Protein 4R52 (pdb70)

InterPro domains:
  IPR010329 3-hydroxyanthranilic acid dioxygenase [MF_00825] (4-172)
  IPR010329 3-hydroxyanthranilic acid dioxygenase [PF06052] (7-154)
  IPR010329 3-hydroxyanthranilic acid dioxygenase [PTHR15497] (7-169)
  IPR010329 3-hydroxyanthranilic acid dioxygenase [TIGR03037] (8-167)
  IPR010329 3-hydroxyanthranilic acid dioxygenase [cd06123] (12-165)
  IPR011051 RmlC-like cupin domain superfamily 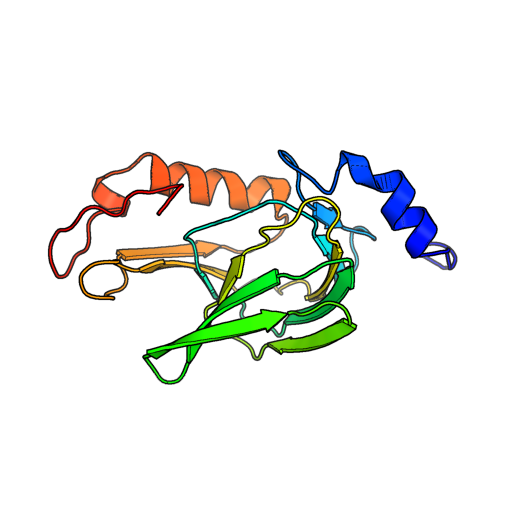[SSF51182] (5-171)
  IPR014710 RmlC-like jelly roll fold [G3DSA:2.60.120.10] (5-173)

Radius of gyration: 16.67 Å; Cα contacts (8 Å, |Δi|>4): 381; chains: 1; bounding box: 34×43×42 Å

Foldseek 3Di:
DPPFDDDDDDVVVCVVCLVCCEPPNQKDFRGPPDQKTKMKGHDQDFWFKWKQAQAKKKKAWAFAWKKKFWQDPNDTDIGIRGHGDIDMGGGGTIIGIGHRDRPTIMIMIDGQDDPPRWMKMFGADPPPRHTQAIDIFNPDDCVPGPPVVLVVCQVDQNSQARPPPRDGHNRTDD

Solvent-accessible surface area: 9841 Å² total; per-residue (Å²): 207,130,103,105,46,69,132,91,75,53,72,141,30,8,85,111,33,56,110,34,10,96,74,136,79,15,54,105,44,24,86,122,134,9,80,125,17,14,14,0,34,1,1,53,69,111,74,16,4,16,18,6,2,16,22,88,6,58,4,85,0,45,77,13,62,5,58,0,46,12,50,65,112,66,135,111,78,146,21,55,2,119,108,48,52,115,58,101,3,72,54,93,36,66,3,2,24,8,8,54,66,79,61,2,0,0,24,12,50,27,114,63,23,64,101,66,58,73,0,0,6,1,0,32,2,93,68,55,23,83,65,14,39,81,45,96,23,70,19,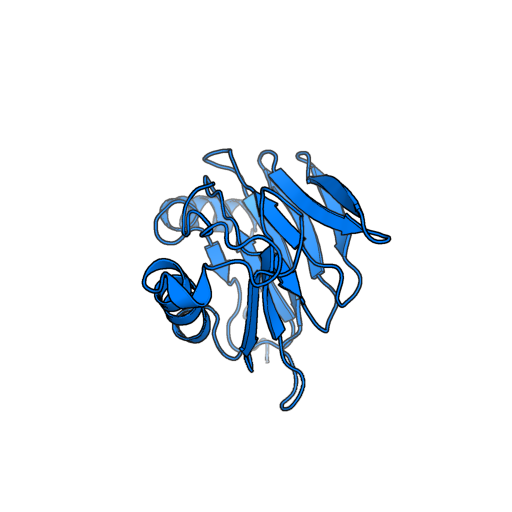171,41,72,123,88,37,13,70,74,19,27,108,50,0,41,88,28,102,110,70,39,108,2,95,124,64,39,92,41,6,63,1,158,80,105

Organism: Cupriavidus metallidurans (strain ATCC 43123 / DSM 2839 / NBRC 102507 / CH34) (NCBI:txid266264)

CATH classification: 2.60.120.10

Sequence (174 aa):
MLTYGAPFNFPRWIDEHAHLLKPPVGNRQVWQDSDFIVTVVGGPNHRTDYHDDPLEEFFYQLRGNAYLNLWVDGRRERADLKEGDIFLLPPHVRHSPQRPEAGSACLVIERQRPAGMLDGFEWYCDACGHLVHRVEVQLKSIVTDLPPLFESFYASEDKRRCPHCGQVHPGRAA

B-factor: mean 27.81, std 7.85, range [16.74, 67.97]

Nearest PDB structures (foldseek):
  6bvr-assembly1_A  TM=1.003E+00  e=4.931E-36  Cupriavidus metallidurans
  5v28-assembly1_A  TM=1.004E+00  e=1.157E-35  Cupriavidus metallidurans CH34
  5v27-assembly1_A  TM=1.005E+00  e=2.163E-35  Cupriavidus metallidurans CH34
  6d60-assembly1_A  TM=1.003E+00  e=2.716E-35  Cupriavidus metallidurans CH34
  6bvp-assembly1_A  TM=1.005E+00  e=2.044E-35  Cupriavidus metallidurans

Secondary structure (DSSP, 8-state):
--TT-S---HHHHHHHTGGGSSTTT-EEESSSS-SEEEEEE-S-B----EEE-SS-EEEEEEES-EEEEEEETTEEEEEEE-TT-EEEEPTT--EEEEB--TT-EEEEEEEPPPTT--EEEEEE-TTT--EEEEEEE--S-HHHHSHHHHHHHHT-HHHHB-TTT-PBP--S--

Structure (mmCIF, N/CA/C/O backbone):
data_4R52
#
_entry.id   4R52
#
_cell.length_a   58.320
_cell.length_b   58.320
_cell.length_c   231.849
_cell.angle_alpha   90.00
_cell.angle_beta   90.00
_cell.angle_gamma   120.00
#
_symmetry.space_group_name_H-M   'P 65 2 2'
#
loop_
_entity.id
_entity.type
_entity.pdbx_description
1 polymer '3-hydroxyanthranilate 3,4-dioxygenase'
2 non-polymer 'FE (II) ION'
3 non-polymer 2-AMINO-2-HYDROXYMETHYL-PROPANE-1,3-DIOL
4 water water
#
loop_
_atom_site.group_PDB
_atom_site.id
_atom_site.type_symbol
_atom_site.label_atom_id
_atom_site.label_alt_id
_atom_site.label_comp_id
_atom_site.label_asym_id
_atom_site.label_entity_id
_atom_site.label_seq_id
_atom_site.pdbx_PDB_ins_code
_atom_site.Cartn_x
_atom_site.Cartn_y
_atom_site.Cartn_z
_atom_site.occupancy
_atom_site.B_iso_or_equiv
_atom_site.auth_seq_id
_atom_site.auth_comp_id
_atom_site.auth_asym_id
_atom_site.auth_atom_id
_atom_site.pdbx_PDB_model_num
ATOM 1 N N . MET A 1 1 ? -26.098 -40.787 25.623 1.00 45.09 1 MET A N 1
ATOM 2 C CA . MET A 1 1 ? -24.960 -41.684 25.443 1.00 43.28 1 MET A CA 1
ATOM 3 C C . MET A 1 1 ? -23.806 -40.991 24.734 1.00 38.32 1 MET A C 1
ATOM 4 O O . MET A 1 1 ? -23.862 -39.787 24.458 1.00 32.52 1 MET A O 1
ATOM 9 N N . LEU A 1 2 ? -22.757 -41.760 24.454 1.00 36.82 2 LEU A N 1
ATOM 10 C CA . LEU A 1 2 ? -21.597 -41.239 23.744 1.00 30.45 2 LEU A CA 1
ATOM 11 C C . LEU A 1 2 ? -21.886 -41.223 22.248 1.00 28.74 2 LEU A C 1
ATOM 12 O O . LEU A 1 2 ? -21.480 -42.121 21.499 1.00 29.44 2 LEU A O 1
ATOM 17 N N . THR A 1 3 ? -22.615 -40.185 21.848 1.00 29.26 3 THR A N 1
ATOM 18 C CA . THR A 1 3 ? -23.028 -39.937 20.472 1.00 28.37 3 THR A CA 1
ATOM 19 C C . THR A 1 3 ? -21.862 -40.021 19.494 1.00 26.31 3 THR A C 1
ATOM 20 O O . THR A 1 3 ? -22.023 -40.495 18.363 1.00 28.72 3 THR A O 1
ATOM 24 N N . TYR A 1 4 ? -20.688 -39.577 19.934 1.00 26.26 4 TYR A N 1
ATOM 25 C CA . TYR A 1 4 ? -19.528 -39.514 19.052 1.00 23.26 4 TYR A CA 1
ATOM 26 C C . TYR A 1 4 ? -18.539 -40.644 19.338 1.00 25.98 4 TYR A C 1
ATOM 27 O O . TYR A 1 4 ? -17.383 -40.591 18.920 1.00 28.03 4 TYR A O 1
ATOM 36 N N . GLY A 1 5 ? -19.001 -41.669 20.045 1.00 25.56 5 GLY A N 1
ATOM 37 C CA . GLY A 1 5 ? -18.173 -42.829 20.316 1.00 25.90 5 GLY A CA 1
ATOM 38 C C . GLY A 1 5 ? -17.118 -42.646 21.394 1.00 25.13 5 GLY A C 1
ATOM 39 O O . GLY A 1 5 ? -17.006 -41.583 22.017 1.00 24.82 5 GLY A O 1
ATOM 40 N N . ALA A 1 6 ? -16.337 -43.700 21.609 1.00 26.37 6 ALA A N 1
ATOM 41 C CA . ALA A 1 6 ? -15.325 -43.732 22.653 1.00 26.52 6 ALA A CA 1
ATOM 42 C C . ALA A 1 6 ? -14.047 -43.007 22.208 1.00 22.79 6 ALA A C 1
ATOM 43 O O . ALA A 1 6 ? -13.860 -42.760 21.005 1.00 24.19 6 ALA A O 1
ATOM 45 N N . PRO A 1 7 ? -13.162 -42.668 23.168 1.00 22.34 7 PRO A N 1
ATOM 46 C CA . PRO A 1 7 ? -11.852 -42.115 22.790 1.00 21.23 7 PRO A CA 1
ATOM 47 C C . PRO A 1 7 ? -11.086 -43.096 21.898 1.00 23.91 7 PRO A C 1
ATOM 48 O O . PRO A 1 7 ? -11.304 -44.310 21.984 1.00 24.63 7 PRO A O 1
ATOM 52 N N . PHE A 1 8 ? -10.206 -42.583 21.042 1.00 20.49 8 PHE A N 1
ATOM 53 C CA . PHE A 1 8 ? -9.388 -43.456 20.210 1.00 22.46 8 PHE A CA 1
ATOM 54 C C . PHE A 1 8 ? -8.055 -42.785 19.923 1.00 21.88 8 PHE A C 1
ATOM 55 O O . PHE A 1 8 ? -7.942 -41.557 20.000 1.00 20.43 8 PHE A O 1
ATOM 63 N N . ASN A 1 9 ? -7.057 -43.583 19.554 1.00 22.57 9 ASN A N 1
ATOM 64 C CA . ASN A 1 9 ? -5.712 -43.066 19.332 1.00 22.23 9 ASN A CA 1
ATOM 65 C C . ASN A 1 9 ? -5.646 -42.235 18.044 1.00 20.39 9 ASN A C 1
ATOM 66 O O . ASN A 1 9 ? -5.940 -42.727 16.948 1.00 21.92 9 ASN A O 1
ATOM 71 N N . PHE A 1 10 ? -5.258 -40.970 18.187 1.00 19.79 10 PHE A N 1
ATOM 72 C CA . PHE A 1 10 ? -5.272 -40.027 17.061 1.00 19.53 10 PHE A CA 1
ATOM 73 C C . PHE A 1 10 ? -4.168 -40.308 16.030 1.00 21.45 10 PHE A C 1
ATOM 74 O O . PHE A 1 10 ? -4.461 -40.319 14.837 1.00 21.07 10 PHE A O 1
ATOM 82 N N . PRO A 1 11 ? -2.906 -40.524 16.469 1.00 22.22 11 PRO A N 1
ATOM 83 C CA . PRO A 1 11 ? -1.901 -40.807 15.425 1.00 22.18 11 PRO A CA 1
ATOM 84 C C . PRO A 1 11 ? -2.247 -42.029 14.576 1.00 24.16 11 PRO A C 1
ATOM 85 O O . PRO A 1 11 ? -2.034 -42.025 13.360 1.00 24.32 11 PRO A O 1
ATOM 89 N N . ARG A 1 12 ? -2.791 -43.066 15.203 1.00 24.26 12 ARG A N 1
ATOM 90 C CA . ARG A 1 12 ? -3.230 -44.243 14.464 1.00 27.13 12 ARG A CA 1
ATOM 91 C C . ARG A 1 12 ? -4.363 -43.927 13.480 1.00 26.94 12 ARG A C 1
ATOM 92 O O . ARG A 1 12 ? -4.340 -44.386 12.337 1.00 25.67 12 ARG A O 1
ATOM 100 N N . TRP A 1 13 ? -5.335 -43.122 13.907 1.00 24.32 13 TRP A N 1
ATOM 101 C CA . TRP A 1 13 ? -6.412 -42.663 13.028 1.00 22.35 13 TRP A CA 1
ATOM 102 C C . TRP A 1 13 ? -5.849 -41.906 11.828 1.00 22.39 13 TRP A C 1
ATOM 103 O O . TRP A 1 13 ? -6.296 -42.106 10.690 1.00 23.35 13 TRP A O 1
ATOM 114 N N . ILE A 1 14 ? -4.868 -41.043 12.075 1.00 20.84 14 ILE A N 1
ATOM 115 C CA . ILE A 1 14 ? -4.278 -40.250 10.995 1.00 21.27 14 ILE A CA 1
ATOM 116 C C . ILE A 1 14 ? -3.578 -41.177 9.999 1.00 25.34 14 ILE A C 1
ATOM 117 O O . ILE A 1 14 ? -3.758 -41.040 8.775 1.00 24.49 14 ILE A O 1
ATOM 122 N N . ASP A 1 15 ? -2.810 -42.130 10.526 1.00 24.00 15 ASP A N 1
ATOM 123 C CA . ASP A 1 15 ? -2.114 -43.117 9.691 1.00 27.60 15 ASP A CA 1
ATOM 124 C C . ASP A 1 15 ? -3.089 -43.900 8.824 1.00 28.72 15 ASP A C 1
ATOM 125 O O . ASP A 1 15 ? -2.847 -44.097 7.626 1.00 29.48 15 ASP A O 1
ATOM 130 N N . GLU A 1 16 ? -4.195 -44.336 9.424 1.00 27.23 16 GLU A N 1
ATOM 131 C CA . GLU A 1 16 ? -5.196 -45.138 8.725 1.00 29.60 16 GLU A CA 1
ATOM 132 C C . GLU A 1 16 ? -5.944 -44.356 7.650 1.00 30.06 16 GLU A C 1
ATOM 133 O O . GLU A 1 16 ? -6.490 -44.941 6.710 1.00 29.63 16 GLU A O 1
ATOM 139 N N . HIS A 1 17 ? -5.955 -43.032 7.778 1.00 27.45 17 HIS A N 1
ATOM 140 C CA . HIS A 1 17 ? -6.620 -42.179 6.794 1.00 27.29 17 HIS A CA 1
ATOM 141 C C . HIS A 1 17 ? -5.643 -41.444 5.869 1.00 27.66 17 HIS A C 1
ATOM 142 O O . HIS A 1 17 ? -6.030 -40.504 5.180 1.00 27.29 17 HIS A O 1
ATOM 149 N N . ALA A 1 18 ? -4.389 -41.883 5.855 1.00 26.79 18 ALA A N 1
ATOM 150 C CA . ALA A 1 18 ? -3.352 -41.244 5.042 1.00 28.98 18 ALA A CA 1
ATOM 151 C C . ALA A 1 18 ? -3.742 -41.123 3.571 1.00 28.16 18 ALA A C 1
ATOM 152 O O . ALA A 1 18 ? -3.397 -40.142 2.915 1.00 28.60 18 ALA A O 1
ATOM 154 N N . HIS A 1 19 ? -4.471 -42.109 3.060 1.00 30.72 19 HIS A N 1
ATOM 155 C CA . HIS A 1 19 ? -4.875 -42.102 1.652 1.00 30.63 19 HIS A CA 1
ATOM 156 C C . HIS A 1 19 ? -5.882 -40.995 1.334 1.00 30.40 19 HIS A C 1
ATOM 157 O O . HIS A 1 19 ? -6.072 -40.629 0.177 1.00 31.44 19 HIS A O 1
ATOM 164 N N . LEU A 1 20 ? -6.527 -40.466 2.369 1.00 29.37 20 LEU A N 1
ATOM 165 C CA . LEU A 1 20 ? -7.501 -39.395 2.207 1.00 26.48 20 LEU A CA 1
ATOM 166 C C . LEU A 1 20 ? -6.878 -38.029 2.475 1.00 27.89 20 LEU A C 1
ATOM 167 O O . LEU A 1 20 ? -7.462 -36.996 2.144 1.00 30.42 20 LEU A O 1
ATOM 172 N N . LEU A 1 21 ? -5.690 -38.031 3.075 1.00 24.94 21 LEU A N 1
ATOM 173 C CA . LEU A 1 21 ? -5.026 -36.790 3.473 1.00 25.41 21 LEU A CA 1
ATOM 174 C C . LEU A 1 21 ? -4.011 -36.342 2.421 1.00 24.72 21 LEU A C 1
ATOM 175 O O . LEU A 1 21 ? -2.901 -35.901 2.733 1.00 23.84 21 LEU A O 1
ATOM 180 N N . LYS A 1 22 ? -4.422 -36.465 1.165 1.00 25.53 22 LYS A N 1
ATOM 181 C CA . LYS A 1 22 ? -3.597 -36.121 0.011 1.00 26.31 22 LYS A CA 1
ATOM 182 C C . LYS A 1 22 ? -4.584 -35.926 -1.129 1.00 27.48 22 LYS A C 1
ATOM 183 O O . LYS A 1 22 ? -5.757 -36.275 -0.985 1.00 27.41 22 LYS A O 1
ATOM 189 N N . PRO A 1 23 ? -4.134 -35.341 -2.255 1.00 25.54 23 PRO A N 1
ATOM 190 C CA . PRO A 1 23 ? -5.049 -35.148 -3.387 1.00 29.66 23 PRO A CA 1
ATOM 191 C C . PRO A 1 23 ? -5.640 -36.475 -3.866 1.00 26.05 23 PRO A C 1
ATOM 192 O O . PRO A 1 23 ? -4.964 -37.501 -3.807 1.00 28.38 23 PRO A O 1
ATOM 196 N N . PRO A 1 24 ? -6.896 -36.455 -4.339 1.00 26.47 24 PRO A N 1
ATOM 197 C CA . PRO A 1 24 ? -7.718 -35.253 -4.533 1.00 27.86 24 PRO A CA 1
ATOM 198 C C . PRO A 1 24 ? -8.579 -34.832 -3.333 1.00 31.19 24 PRO A C 1
ATOM 199 O O . PRO A 1 24 ? -9.145 -33.735 -3.364 1.00 33.33 24 PRO A O 1
ATOM 203 N N . VAL A 1 25 ? -8.670 -35.666 -2.299 1.00 28.14 25 VAL A N 1
ATOM 204 C CA . VAL A 1 25 ? -9.564 -35.391 -1.169 1.00 29.27 25 VAL A CA 1
ATOM 205 C C . VAL A 1 25 ? -8.961 -34.354 -0.212 1.00 32.15 25 VAL A C 1
ATOM 206 O O . VAL A 1 25 ? -9.556 -33.298 0.034 1.00 35.09 25 VAL A O 1
ATOM 210 N N . GLY A 1 26 ? -7.789 -34.664 0.333 1.00 27.38 26 GLY A N 1
ATOM 211 C CA . GLY A 1 26 ? -7.004 -33.675 1.050 1.00 26.48 26 GLY A CA 1
ATOM 212 C C . GLY A 1 26 ? -7.293 -33.551 2.534 1.00 26.22 26 GLY A C 1
ATOM 213 O O . GLY A 1 26 ? -6.415 -33.181 3.308 1.00 26.49 26 GLY A O 1
ATOM 214 N N . ASN A 1 27 ? -8.523 -33.847 2.933 1.00 23.30 27 ASN A N 1
ATOM 215 C CA . ASN A 1 27 ? -8.901 -33.674 4.331 1.00 24.95 27 ASN A CA 1
ATOM 216 C C . ASN A 1 27 ? -9.946 -34.689 4.761 1.00 25.60 27 ASN A C 1
ATOM 217 O O . ASN A 1 27 ? -10.559 -35.367 3.941 1.00 27.20 27 ASN A O 1
ATOM 222 N N . ARG A 1 28 ? -10.160 -34.793 6.063 1.00 23.03 28 ARG A N 1
ATOM 223 C CA . ARG A 1 28 ? -11.128 -35.746 6.564 1.00 22.69 28 ARG A CA 1
ATOM 224 C C . ARG A 1 28 ? -11.659 -35.224 7.881 1.00 22.75 28 ARG A C 1
ATOM 225 O O . ARG A 1 28 ? -10.887 -34.935 8.797 1.00 21.87 28 ARG A O 1
ATOM 233 N N . GLN A 1 29 ? -12.976 -35.078 7.960 1.00 21.45 29 GLN A N 1
ATOM 234 C CA . GLN A 1 29 ? -13.620 -34.669 9.207 1.00 21.99 29 GLN A CA 1
ATOM 235 C C . GLN A 1 29 ? -13.676 -35.864 10.154 1.00 21.95 29 GLN A C 1
ATOM 236 O O . GLN A 1 29 ? -13.984 -36.981 9.737 1.00 23.15 29 GLN A O 1
ATOM 242 N N . VAL A 1 30 ? -13.377 -35.642 11.435 1.00 19.18 30 VAL A N 1
ATOM 243 C CA . VAL A 1 30 ? -13.291 -36.753 12.377 1.00 21.24 30 VAL A CA 1
ATOM 244 C C . VAL A 1 30 ? -14.657 -37.269 12.841 1.00 23.08 30 VAL A C 1
ATOM 245 O O . VAL A 1 30 ? -14.909 -38.476 12.819 1.00 24.36 30 VAL A O 1
ATOM 249 N N . TRP A 1 31 ? -15.523 -36.362 13.286 1.00 22.06 31 TRP A N 1
ATOM 250 C CA . TRP A 1 31 ? -16.858 -36.747 13.741 1.00 24.45 31 TRP A CA 1
ATOM 251 C C . TRP A 1 31 ? -17.923 -36.059 12.912 1.00 24.91 31 TRP A C 1
ATOM 252 O O . TRP A 1 31 ? -17.740 -34.914 12.496 1.00 26.26 31 TRP A O 1
ATOM 263 N N . GLN A 1 32 ? -19.048 -36.739 12.695 1.00 28.55 32 GLN A N 1
ATOM 264 C CA . GLN A 1 32 ? -20.144 -36.147 11.926 1.00 30.51 32 GLN A CA 1
ATOM 265 C C . GLN A 1 32 ? -21.249 -35.598 12.830 1.00 28.12 32 GLN A C 1
ATOM 266 O O . GLN A 1 32 ? -21.461 -36.100 13.934 1.00 31.56 32 GLN A O 1
ATOM 272 N N . ASP A 1 33 ? -21.932 -34.563 12.344 1.00 29.88 33 ASP A N 1
ATOM 273 C CA . ASP A 1 33 ? -23.127 -34.012 12.981 1.00 32.45 33 ASP A CA 1
ATOM 274 C C . ASP A 1 33 ? -22.855 -33.502 14.393 1.00 30.81 33 ASP A C 1
ATOM 275 O O . ASP A 1 33 ? -23.712 -33.576 15.273 1.00 33.06 33 ASP A O 1
ATOM 280 N N . SER A 1 34 ? -21.649 -32.990 14.595 1.00 27.99 34 SER A N 1
ATOM 281 C CA . SER A 1 34 ? -21.274 -32.402 15.874 1.00 24.13 34 SER A CA 1
ATOM 282 C C . SER A 1 34 ? -21.232 -30.893 15.706 1.00 25.23 34 SER A C 1
ATOM 283 O O . SER A 1 34 ? -21.122 -30.389 14.578 1.00 25.62 34 SER A O 1
ATOM 286 N N . ASP A 1 35 ? -21.325 -30.173 16.819 1.00 21.10 35 ASP A N 1
ATOM 287 C CA . ASP A 1 35 ? -21.225 -28.723 16.800 1.00 19.96 35 ASP A CA 1
ATOM 288 C C . ASP A 1 35 ? -19.796 -28.317 16.491 1.00 22.90 35 ASP A C 1
ATOM 289 O O . ASP A 1 35 ? -19.555 -27.408 15.696 1.00 23.42 35 ASP A O 1
ATOM 294 N N . PHE A 1 36 ? -18.839 -28.999 17.114 1.00 19.46 36 PHE A N 1
ATOM 295 C CA . PHE A 1 36 ? -17.427 -28.773 16.799 1.00 19.44 36 PHE A CA 1
ATOM 296 C C . PHE A 1 36 ? -17.085 -29.543 15.536 1.00 21.63 36 PHE A C 1
ATOM 297 O O . PHE A 1 36 ? -17.268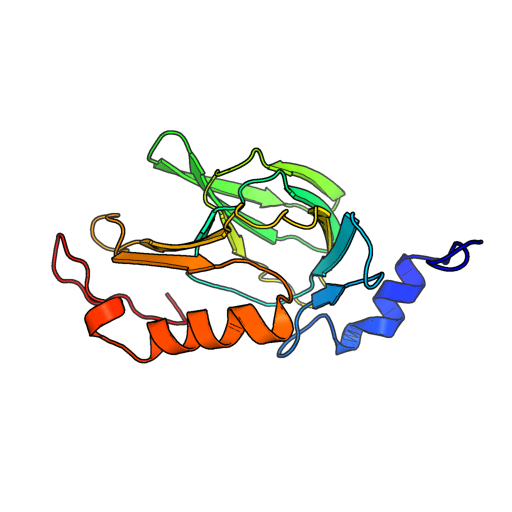 -30.761 15.473 1.00 21.89 36 PHE A O 1
ATOM 305 N N . ILE A 1 37 ? -16.600 -28.827 14.528 1.00 18.06 37 ILE A N 1
ATOM 306 C CA . ILE A 1 37 ? -16.184 -29.453 13.287 1.00 19.70 37 ILE A CA 1
ATOM 307 C C . ILE A 1 37 ? -14.704 -29.701 13.424 1.00 20.65 37 ILE A C 1
ATOM 308 O O . ILE A 1 37 ? -13.921 -28.757 13.465 1.00 21.92 37 ILE A O 1
ATOM 313 N N . VAL A 1 38 ? -14.324 -30.971 13.521 1.00 18.68 38 VAL A N 1
ATOM 314 C CA . VAL A 1 38 ? -12.941 -31.331 13.790 1.00 18.71 38 VAL A CA 1
ATOM 315 C C . VAL A 1 38 ? -12.415 -32.025 12.543 1.00 18.41 38 VAL A C 1
ATOM 316 O O . VAL A 1 38 ? -12.940 -33.058 12.140 1.00 20.09 38 VAL A O 1
ATOM 320 N N . THR A 1 39 ? -11.387 -31.446 11.933 1.00 17.68 39 THR A N 1
ATOM 321 C CA . THR A 1 39 ? -10.907 -31.908 10.626 1.00 20.12 39 THR A CA 1
ATOM 322 C C . THR A 1 39 ? -9.401 -32.088 10.668 1.00 18.92 39 THR A C 1
ATOM 323 O O . THR A 1 39 ? -8.708 -31.335 11.343 1.00 20.35 39 THR A O 1
ATOM 327 N N . VAL A 1 40 ? -8.892 -33.089 9.951 1.00 19.29 40 VAL A N 1
ATOM 328 C CA . VAL A 1 40 ? -7.455 -33.209 9.733 1.00 17.57 40 VAL A CA 1
ATOM 329 C C . VAL A 1 40 ? -7.211 -32.901 8.262 1.00 17.40 40 VAL A C 1
ATOM 330 O O . VAL A 1 40 ? -7.859 -33.471 7.391 1.00 20.53 40 VAL A O 1
ATOM 334 N N . VAL A 1 41 ? -6.304 -31.964 8.014 1.00 16.74 41 VAL A N 1
ATOM 335 C CA . VAL A 1 41 ? -6.025 -31.512 6.658 1.00 18.31 41 VAL A CA 1
ATOM 336 C C . VAL A 1 41 ? -4.601 -31.896 6.290 1.00 18.85 41 VAL A C 1
ATOM 337 O O . VAL A 1 41 ? -3.653 -31.578 7.008 1.00 18.58 41 VAL A O 1
ATOM 341 N N . GLY A 1 42 ? -4.451 -32.563 5.150 1.00 20.77 42 GLY A N 1
ATOM 342 C CA . GLY A 1 42 ? -3.149 -33.037 4.732 1.00 20.33 42 GLY A CA 1
ATOM 343 C C . GLY A 1 42 ? -2.588 -32.173 3.624 1.00 21.68 42 GLY A C 1
ATOM 344 O O . GLY A 1 42 ? -2.782 -30.956 3.612 1.00 23.34 42 GLY A O 1
ATOM 345 N N . GLY A 1 43 ? -1.884 -32.806 2.697 1.00 22.08 43 GLY A N 1
ATOM 346 C CA . GLY A 1 43 ? -1.270 -32.083 1.597 1.00 22.90 43 GLY A CA 1
ATOM 347 C C . GLY A 1 43 ? -0.700 -33.070 0.615 1.00 22.62 43 GLY A C 1
ATOM 348 O O . GLY A 1 43 ? -0.763 -34.271 0.840 1.00 23.22 43 GLY A O 1
ATOM 349 N N . PRO A 1 44 ? -0.134 -32.570 -0.489 1.00 21.65 44 PRO A N 1
ATOM 350 C CA . PRO A 1 44 ? 0.009 -31.139 -0.759 1.00 20.64 44 PRO A CA 1
ATOM 351 C C . PRO A 1 44 ? -1.270 -30.488 -1.286 1.00 22.00 44 PRO A C 1
ATOM 352 O O . PRO A 1 44 ? -2.100 -31.149 -1.914 1.00 24.08 44 PRO A O 1
ATOM 356 N N . ASN A 1 45 ? -1.405 -29.194 -1.030 1.00 21.22 45 ASN A N 1
ATOM 357 C CA . ASN A 1 45 ? -2.457 -28.380 -1.633 1.00 21.43 45 ASN A CA 1
ATOM 358 C C . ASN A 1 45 ? -2.077 -26.914 -1.603 1.00 22.37 45 ASN A C 1
ATOM 359 O O . ASN A 1 45 ? -1.732 -26.375 -0.550 1.00 24.48 45 ASN A O 1
ATOM 364 N N . HIS A 1 46 ? -2.142 -26.272 -2.760 1.00 22.43 46 HIS A N 1
ATOM 365 C CA . HIS A 1 46 ? -2.002 -24.833 -2.852 1.00 22.27 46 HIS A CA 1
ATOM 366 C C . HIS A 1 46 ? -3.318 -24.296 -3.388 1.00 22.84 46 HIS A C 1
ATOM 367 O O . HIS A 1 46 ? -4.011 -24.988 -4.145 1.00 26.68 46 HIS A O 1
ATOM 374 N N . ARG A 1 47 ? -3.666 -23.071 -3.010 1.00 22.30 47 ARG A N 1
ATOM 375 C CA . ARG A 1 47 ? -4.925 -22.484 -3.464 1.00 23.78 47 ARG A CA 1
ATOM 376 C C . ARG A 1 47 ? -4.849 -20.968 -3.529 1.00 25.24 47 ARG A C 1
ATOM 377 O O . ARG A 1 47 ? -3.956 -20.360 -2.938 1.00 24.40 47 ARG A O 1
ATOM 385 N N . THR A 1 48 ? -5.793 -20.359 -4.247 1.00 22.49 48 THR A N 1
ATOM 386 C CA . THR A 1 48 ? -5.796 -18.907 -4.403 1.00 22.21 48 THR A CA 1
ATOM 387 C C . THR A 1 48 ? -6.939 -18.198 -3.692 1.00 22.06 48 THR A C 1
ATOM 388 O O . THR A 1 48 ? -6.953 -16.970 -3.618 1.00 23.99 48 THR A O 1
ATOM 392 N N . ASP A 1 49 ? -7.899 -18.959 -3.168 1.00 21.68 49 ASP A N 1
ATOM 393 C CA . ASP A 1 49 ? -9.055 -18.349 -2.527 1.00 21.41 49 ASP A CA 1
ATOM 394 C C . ASP A 1 49 ? -8.737 -17.983 -1.081 1.00 19.78 49 ASP A C 1
ATOM 395 O O . ASP A 1 49 ? -7.941 -18.672 -0.421 1.00 21.79 49 ASP A O 1
ATOM 400 N N . TYR A 1 50 ? -9.333 -16.891 -0.610 1.00 19.15 50 TYR A N 1
ATOM 401 C CA . TYR A 1 50 ? -9.274 -16.523 0.797 1.00 20.50 50 TYR A CA 1
ATOM 402 C C . TYR A 1 50 ? -10.610 -16.818 1.460 1.00 21.70 50 TYR A C 1
ATOM 403 O O . TYR A 1 50 ? -11.670 -16.541 0.905 1.00 22.06 50 TYR A O 1
ATOM 412 N N . HIS A 1 51 ? -10.551 -17.384 2.659 1.00 17.67 51 HIS A N 1
ATOM 413 C CA . HIS A 1 51 ? -11.742 -17.678 3.451 1.00 20.10 51 HIS A CA 1
ATOM 414 C C . HIS A 1 51 ? -12.009 -16.573 4.469 1.00 19.12 51 HIS A C 1
ATOM 415 O O . HIS A 1 51 ? -11.101 -16.099 5.150 1.00 20.51 51 HIS A O 1
ATOM 422 N N . ASP A 1 52 ? -13.269 -16.161 4.538 1.00 19.13 52 ASP A N 1
ATOM 423 C CA . ASP A 1 52 ? -13.785 -15.231 5.528 1.00 20.80 52 ASP A CA 1
ATOM 424 C C . ASP A 1 52 ? -14.727 -16.035 6.424 1.00 20.85 52 ASP A C 1
ATOM 425 O O . ASP A 1 52 ? -15.900 -16.215 6.105 1.00 18.84 52 ASP A O 1
ATOM 430 N N . ASP A 1 53 ? -14.212 -16.521 7.553 1.00 18.64 53 ASP A N 1
ATOM 431 C CA . ASP A 1 53 ? -14.995 -17.337 8.480 1.00 20.76 53 ASP A CA 1
ATOM 432 C C . ASP A 1 53 ? -15.598 -16.423 9.539 1.00 19.33 53 ASP A C 1
ATOM 433 O O . ASP A 1 53 ? -14.881 -15.643 10.164 1.00 20.65 53 ASP A O 1
ATOM 438 N N . PRO A 1 54 ? -16.924 -16.495 9.735 1.00 19.87 54 PRO A N 1
ATOM 439 C CA . PRO A 1 54 ? -17.584 -15.624 10.720 1.00 20.03 54 PRO A CA 1
ATOM 440 C C . PRO A 1 54 ? -17.311 -16.026 12.166 1.00 21.79 54 PRO A C 1
ATOM 441 O O . PRO A 1 54 ? -17.690 -15.299 13.071 1.00 21.64 54 PRO A O 1
ATOM 445 N N . LEU A 1 55 ? -16.669 -17.172 12.349 1.00 18.02 55 LEU A N 1
ATOM 446 C CA . LEU A 1 55 ? -16.298 -17.675 13.669 1.00 19.09 55 LEU A CA 1
ATOM 447 C C . LEU A 1 55 ? -14.799 -17.980 13.700 1.00 19.13 55 LEU A C 1
ATOM 448 O O . LEU A 1 55 ? -14.121 -17.905 12.679 1.00 19.82 55 LEU A O 1
ATOM 453 N N . GLU A 1 56 ? -14.273 -18.313 14.876 1.00 17.99 56 GLU A N 1
ATOM 454 C CA . GLU A 1 56 ? -12.847 -18.577 15.041 1.00 18.11 56 GLU A CA 1
ATOM 455 C C . GLU A 1 56 ? -12.424 -19.901 14.415 1.00 17.57 56 GLU A C 1
ATOM 456 O O . GLU A 1 56 ? -13.242 -20.810 14.227 1.00 19.31 56 GLU A O 1
ATOM 462 N N . GLU A 1 57 ? -11.136 -20.005 14.098 1.00 18.25 57 GLU A N 1
ATOM 463 C CA . GLU A 1 57 ? -10.546 -21.255 13.627 1.00 18.10 57 GLU A CA 1
ATOM 464 C C . GLU A 1 57 ? -9.294 -21.600 14.413 1.00 19.75 57 GLU A C 1
ATOM 465 O O . GLU A 1 57 ? -8.367 -20.787 14.502 1.00 20.53 57 GLU A O 1
ATOM 471 N N . PHE A 1 58 ? -9.271 -22.811 14.969 1.00 18.87 58 PHE A N 1
ATOM 472 C CA . PHE A 1 58 ? -8.126 -23.300 15.730 1.00 18.50 58 PHE A CA 1
ATOM 473 C C . PHE A 1 58 ? -7.293 -24.236 14.867 1.00 17.66 58 PHE A C 1
ATOM 474 O O . PHE A 1 58 ? -7.836 -25.100 14.175 1.00 19.12 58 PHE A O 1
ATOM 482 N N . PHE A 1 59 ? -5.974 -24.070 14.914 1.00 18.36 59 PHE A N 1
ATOM 483 C CA . PHE A 1 59 ? -5.055 -24.901 14.135 1.00 17.10 59 PHE A CA 1
ATOM 484 C C . PHE A 1 59 ? -4.014 -25.515 15.055 1.00 17.52 59 PHE A C 1
ATOM 485 O O . PHE A 1 59 ? -3.475 -24.837 15.921 1.00 18.14 59 PHE A O 1
ATOM 493 N N . TYR A 1 60 ? -3.702 -26.783 14.839 1.00 17.65 60 TYR A N 1
ATOM 494 C CA . TYR A 1 60 ? -2.570 -27.435 15.494 1.00 17.17 60 TYR A CA 1
ATOM 495 C C . TYR A 1 60 ? -1.862 -28.254 14.414 1.00 18.83 60 TYR A C 1
ATOM 496 O O . TYR A 1 60 ? -2.361 -29.286 13.958 1.00 18.24 60 TYR A O 1
ATOM 505 N N . GLN A 1 61 ? -0.699 -27.775 13.987 1.00 16.78 61 GLN A N 1
ATOM 506 C CA . GLN A 1 61 ? 0.018 -28.432 12.898 1.00 17.27 61 GLN A CA 1
ATOM 507 C C . GLN A 1 61 ? 0.782 -29.620 13.483 1.00 19.59 61 GLN A C 1
ATOM 508 O O . GLN A 1 61 ? 1.870 -29.466 14.037 1.00 23.13 61 GLN A O 1
ATOM 514 N N . LEU A 1 62 ? 0.194 -30.799 13.342 1.00 18.60 62 LEU A N 1
ATOM 515 C CA . LEU A 1 62 ? 0.683 -32.012 13.990 1.00 21.67 62 LEU A CA 1
ATOM 516 C C . LEU A 1 62 ? 1.914 -32.579 13.318 1.00 21.96 62 LEU A C 1
ATOM 517 O O . LEU A 1 62 ? 2.859 -33.005 13.982 1.00 22.15 62 LEU A O 1
ATOM 522 N N . ARG A 1 63 ? 1.874 -32.609 11.990 1.00 19.32 63 ARG A N 1
ATOM 523 C CA . ARG A 1 63 ? 2.947 -33.188 11.185 1.00 18.91 63 ARG A CA 1
ATOM 524 C C . ARG A 1 63 ? 3.243 -32.261 10.013 1.00 19.22 63 ARG A C 1
ATOM 525 O O . ARG A 1 63 ? 2.326 -31.780 9.344 1.00 20.66 63 ARG A O 1
ATOM 533 N N . GLY A 1 64 ? 4.524 -32.042 9.747 1.00 20.03 64 GLY A N 1
ATOM 534 C CA . GLY A 1 64 ? 4.905 -31.224 8.610 1.00 20.36 64 GLY A CA 1
ATOM 535 C C . GLY A 1 64 ? 4.650 -29.752 8.854 1.00 20.27 64 GLY A C 1
ATOM 536 O O . GLY A 1 64 ? 4.301 -29.343 9.960 1.00 20.60 64 GLY A O 1
ATOM 537 N N . ASN A 1 65 ? 4.817 -28.953 7.799 1.00 20.92 65 ASN A N 1
ATOM 538 C CA . ASN A 1 65 ? 4.691 -27.502 7.883 1.00 20.85 65 ASN A CA 1
ATOM 539 C C . ASN A 1 65 ? 3.703 -26.985 6.853 1.00 19.51 65 ASN A C 1
ATOM 540 O O . ASN A 1 65 ? 3.559 -27.567 5.788 1.00 20.76 65 ASN A O 1
ATOM 545 N N . ALA A 1 66 ? 3.046 -25.884 7.188 1.00 18.30 66 ALA A N 1
ATOM 546 C CA . ALA A 1 66 ? 2.135 -25.196 6.279 1.00 19.38 66 ALA A CA 1
ATOM 547 C C . ALA A 1 66 ? 2.193 -23.697 6.556 1.00 19.55 66 ALA A C 1
ATOM 548 O O . ALA A 1 66 ? 2.924 -23.241 7.431 1.00 19.87 66 ALA A O 1
ATOM 550 N N . TYR A 1 67 ? 1.442 -22.914 5.792 1.00 18.95 67 TYR A N 1
ATOM 551 C CA . TYR A 1 67 ? 1.357 -21.494 6.096 1.00 21.92 67 TYR A CA 1
ATOM 552 C C . TYR A 1 67 ? 0.034 -20.925 5.617 1.00 19.17 67 TYR A C 1
ATOM 553 O O . TYR A 1 67 ? -0.609 -21.493 4.737 1.00 21.85 67 TYR A O 1
ATOM 562 N N . LEU A 1 68 ? -0.384 -19.832 6.241 1.00 20.07 68 LEU A N 1
ATOM 563 C CA . LEU A 1 68 ? -1.602 -19.150 5.853 1.00 22.55 68 LEU A CA 1
ATOM 564 C C . LEU A 1 68 ? -1.240 -17.805 5.240 1.00 21.77 68 LEU A C 1
ATOM 565 O O . LEU A 1 68 ? -0.612 -16.969 5.903 1.00 24.09 68 LEU A O 1
ATOM 570 N N . ASN A 1 69 ? -1.645 -17.580 3.994 1.00 19.81 69 ASN A N 1
ATOM 571 C CA . ASN A 1 69 ? -1.590 -16.238 3.455 1.00 21.77 69 ASN A CA 1
ATOM 572 C C . ASN A 1 69 ? -2.773 -15.470 4.016 1.00 22.63 69 ASN A C 1
ATOM 573 O O . ASN A 1 69 ? -3.904 -15.956 3.969 1.00 22.86 69 ASN A O 1
ATOM 578 N N . LEU A 1 70 ? -2.506 -14.290 4.568 1.00 20.30 70 LEU A N 1
ATOM 579 C CA . LEU A 1 70 ? -3.514 -13.500 5.261 1.00 21.92 70 LEU A CA 1
ATOM 580 C C . LEU A 1 70 ? -3.628 -12.088 4.694 1.00 24.13 70 LEU A C 1
ATOM 581 O O . LEU A 1 70 ? -2.718 -11.604 4.021 1.00 27.54 70 LEU A O 1
ATOM 586 N N . TRP A 1 71 ? -4.753 -11.445 4.993 1.00 27.88 71 TRP A N 1
ATOM 587 C CA . TRP A 1 71 ? -4.843 -9.988 4.973 1.00 32.45 71 TRP A CA 1
ATOM 588 C C . TRP A 1 71 ? -4.946 -9.505 6.419 1.00 32.24 71 TRP A C 1
ATOM 589 O O . TRP A 1 71 ? -5.915 -9.818 7.120 1.00 30.80 71 TRP A O 1
ATOM 600 N N . VAL A 1 72 ? -3.942 -8.758 6.868 1.00 32.63 72 VAL A N 1
ATOM 601 C CA . VAL A 1 72 ? -3.943 -8.192 8.211 1.00 37.23 72 VAL A CA 1
ATOM 602 C C . VAL A 1 72 ? -3.692 -6.699 8.120 1.00 38.78 72 VAL A C 1
ATOM 603 O O . VAL A 1 72 ? -2.706 -6.274 7.509 1.00 38.44 72 VAL A O 1
ATOM 607 N N . ASP A 1 73 ? -4.593 -5.913 8.707 1.00 39.81 73 ASP A N 1
ATOM 608 C CA . ASP A 1 73 ? -4.434 -4.463 8.776 1.00 44.25 73 ASP A CA 1
ATOM 609 C C . ASP A 1 73 ? -4.322 -3.851 7.376 1.00 44.68 73 ASP A C 1
ATOM 610 O O . ASP A 1 73 ? -3.689 -2.810 7.189 1.00 47.99 73 ASP A O 1
ATOM 615 N N . GLY A 1 74 ? -4.934 -4.514 6.398 1.00 41.56 74 GLY A N 1
ATOM 616 C CA . GLY A 1 74 ? -4.954 -4.024 5.033 1.00 41.09 74 GLY A CA 1
ATOM 617 C C . GLY A 1 74 ? -3.732 -4.382 4.208 1.00 42.67 74 GLY A C 1
ATOM 618 O O . GLY A 1 74 ? -3.518 -3.805 3.138 1.00 42.92 74 GLY A O 1
ATOM 619 N N . ARG A 1 75 ? -2.929 -5.322 4.695 1.00 41.36 75 ARG A N 1
ATOM 620 C CA . ARG A 1 75 ? -1.721 -5.724 3.987 1.00 41.93 75 ARG A CA 1
ATOM 621 C C . ARG A 1 75 ? -1.577 -7.239 3.920 1.00 37.63 75 ARG A C 1
ATOM 622 O O . ARG A 1 75 ? -2.081 -7.958 4.778 1.00 37.23 75 ARG A O 1
ATOM 630 N N . ARG A 1 76 ? -0.881 -7.714 2.894 1.00 36.61 76 ARG A N 1
ATOM 631 C CA . ARG A 1 76 ? -0.635 -9.139 2.730 1.00 34.59 76 ARG A CA 1
ATOM 632 C C . ARG A 1 76 ? 0.395 -9.621 3.739 1.00 35.97 76 ARG A C 1
ATOM 633 O O . ARG A 1 76 ? 1.494 -9.084 3.819 1.00 37.49 76 ARG A O 1
ATOM 641 N N . GLU A 1 77 ? 0.034 -10.639 4.508 1.00 32.48 77 GLU A N 1
ATOM 642 C CA . GLU A 1 77 ? 0.930 -11.187 5.513 1.00 32.92 77 GLU A CA 1
ATOM 643 C C . GLU A 1 77 ? 0.910 -12.707 5.459 1.00 29.59 77 GLU A C 1
ATOM 644 O O . GLU A 1 77 ? 0.045 -13.298 4.824 1.00 30.98 77 GLU A O 1
ATOM 650 N N . ARG A 1 78 ? 1.871 -13.336 6.122 1.00 30.57 78 ARG A N 1
ATOM 651 C CA . ARG A 1 78 ? 1.940 -14.788 6.130 1.00 27.88 78 ARG A CA 1
ATOM 652 C C . ARG A 1 78 ? 2.097 -15.275 7.560 1.00 28.39 78 ARG A C 1
ATOM 653 O O . ARG A 1 78 ? 2.950 -14.779 8.308 1.00 29.74 78 ARG A O 1
ATOM 661 N N . ALA A 1 79 ? 1.264 -16.234 7.948 1.00 24.33 79 ALA A N 1
ATOM 662 C CA . ALA A 1 79 ? 1.415 -16.866 9.257 1.00 25.17 79 ALA A CA 1
ATOM 663 C C . ALA A 1 79 ? 1.921 -18.279 9.014 1.00 24.22 79 ALA A C 1
ATOM 664 O O . ALA A 1 79 ? 1.234 -19.090 8.403 1.00 22.97 79 ALA A O 1
ATOM 666 N N . ASP A 1 80 ? 3.131 -18.576 9.479 1.00 24.08 80 ASP A N 1
ATOM 667 C CA . ASP A 1 80 ? 3.690 -19.907 9.310 1.00 23.70 80 ASP A CA 1
ATOM 668 C C . ASP A 1 80 ? 3.133 -20.883 10.349 1.00 21.75 80 ASP A C 1
ATOM 669 O O . ASP A 1 80 ? 3.105 -20.589 11.547 1.00 23.79 80 ASP A O 1
ATOM 674 N N . LEU A 1 81 ? 2.685 -22.040 9.873 1.00 19.95 81 LEU A N 1
ATOM 675 C CA . LEU A 1 81 ? 2.281 -23.131 10.747 1.00 20.21 81 LEU A CA 1
ATOM 676 C C . LEU A 1 81 ? 3.357 -24.207 10.689 1.00 17.48 81 LEU A C 1
ATOM 677 O O . LEU A 1 81 ? 3.252 -25.188 9.950 1.00 19.06 81 LEU A O 1
ATOM 682 N N . LYS A 1 82 ? 4.409 -23.996 11.469 1.00 19.87 82 LYS A N 1
ATOM 683 C CA . LYS A 1 82 ? 5.491 -24.957 11.549 1.00 22.85 82 LYS A CA 1
ATOM 684 C C . LYS A 1 82 ? 5.032 -26.147 12.365 1.00 21.54 82 LYS A C 1
ATOM 685 O O . LYS A 1 82 ? 4.135 -26.026 13.195 1.00 20.68 82 LYS A O 1
ATOM 691 N N . GLU A 1 83 ? 5.630 -27.303 12.110 1.00 21.79 83 GLU A N 1
ATOM 692 C CA . GLU A 1 83 ? 5.271 -28.504 12.857 1.00 20.63 83 GLU A CA 1
ATOM 693 C C . GLU A 1 83 ? 5.330 -28.240 14.355 1.00 22.78 83 GLU A C 1
ATOM 694 O O . GLU A 1 83 ? 6.342 -27.748 14.871 1.00 23.26 83 GLU A O 1
ATOM 700 N N . GLY A 1 84 ? 4.225 -28.531 15.037 1.00 19.80 84 GLY A N 1
ATOM 701 C CA . GLY A 1 84 ? 4.127 -28.307 16.469 1.00 21.94 84 GLY A CA 1
ATOM 702 C C . GLY A 1 84 ? 3.437 -27.008 16.844 1.00 21.60 84 GLY A C 1
ATOM 703 O O . GLY A 1 84 ? 3.110 -26.800 18.003 1.00 21.26 84 GLY A O 1
ATOM 704 N N . ASP A 1 85 ? 3.205 -26.125 15.874 1.00 20.02 85 ASP A N 1
ATOM 705 C CA . ASP A 1 85 ? 2.580 -24.838 16.176 1.00 18.83 85 ASP A CA 1
ATOM 706 C C . ASP A 1 85 ? 1.079 -24.952 16.402 1.00 19.98 85 ASP A C 1
ATOM 707 O O . ASP A 1 85 ? 0.403 -25.731 15.736 1.00 19.95 85 ASP A O 1
ATOM 712 N N . ILE A 1 86 ? 0.569 -24.145 17.328 1.00 18.68 86 ILE A N 1
ATOM 713 C CA . ILE A 1 86 ? -0.870 -23.899 17.435 1.00 19.76 86 ILE A CA 1
ATOM 714 C C . ILE A 1 86 ? -1.171 -22.435 17.147 1.00 20.86 86 ILE A C 1
ATOM 715 O O . ILE A 1 86 ? -0.299 -21.569 17.255 1.00 19.79 86 ILE A O 1
ATOM 720 N N . PHE A 1 87 ? -2.416 -22.158 16.789 1.00 18.63 87 PHE A N 1
ATOM 721 C CA . PHE A 1 87 ? -2.782 -20.827 16.328 1.00 18.89 87 PHE A CA 1
ATOM 722 C C . PHE A 1 87 ? -4.284 -20.715 16.429 1.00 19.36 87 PHE A C 1
ATOM 723 O O . PHE A 1 87 ? -4.997 -21.674 16.118 1.00 19.64 87 PHE A O 1
ATOM 731 N N . LEU A 1 88 ? -4.760 -19.549 16.853 1.00 17.09 88 LEU A N 1
ATOM 732 C CA . LEU A 1 88 ? -6.191 -19.265 16.895 1.00 17.58 88 LEU A CA 1
ATOM 733 C C . LEU A 1 88 ? -6.471 -18.054 16.014 1.00 20.52 88 LEU A C 1
ATOM 734 O O . LEU A 1 88 ? -5.949 -16.969 16.256 1.00 20.25 88 LEU A O 1
ATOM 739 N N . LEU A 1 89 ? -7.264 -18.254 14.965 1.00 18.74 89 LEU A N 1
ATOM 740 C CA . LEU A 1 89 ? -7.559 -17.185 14.012 1.00 18.12 89 LEU A CA 1
ATOM 741 C C . LEU A 1 89 ? -8.852 -16.487 14.427 1.00 19.26 89 LEU A C 1
ATOM 742 O O . LEU A 1 89 ? -9.874 -17.144 14.610 1.00 20.35 89 LEU A O 1
ATOM 747 N N . PRO A 1 90 ? -8.822 -15.154 14.602 1.00 20.90 90 PRO A N 1
ATOM 748 C CA . PRO A 1 90 ? -10.056 -14.437 14.952 1.00 22.31 90 PRO A CA 1
ATOM 749 C C . PRO A 1 90 ? -11.065 -14.471 13.794 1.00 18.50 90 PRO A C 1
ATOM 750 O O . PRO A 1 90 ? -10.670 -14.703 12.648 1.00 20.62 90 PRO A O 1
ATOM 754 N N . PRO A 1 91 ? -12.351 -14.220 14.092 1.00 20.02 91 PRO A N 1
ATOM 755 C CA . PRO A 1 91 ? -13.363 -14.169 13.030 1.00 20.37 91 PRO A CA 1
ATOM 756 C C . PRO A 1 91 ? -12.996 -13.158 11.956 1.00 22.06 91 PRO A C 1
ATOM 757 O O . PRO A 1 91 ? -12.373 -12.128 12.252 1.00 21.76 91 PRO A O 1
ATOM 761 N N . HIS A 1 92 ? -13.351 -13.495 10.716 1.00 20.16 92 HIS A N 1
ATOM 762 C CA . HIS A 1 92 ? -13.276 -12.587 9.558 1.00 20.83 92 HIS A CA 1
ATOM 763 C C . HIS A 1 92 ? -11.888 -12.244 9.010 1.00 23.79 92 HIS A C 1
ATOM 764 O O . HIS A 1 92 ? -11.786 -11.564 7.987 1.00 23.89 92 HIS A O 1
ATOM 771 N N . VAL A 1 93 ? -10.822 -12.720 9.642 1.00 20.89 93 VAL A N 1
ATOM 772 C CA . VAL A 1 93 ? -9.500 -12.501 9.076 1.00 19.26 93 VAL A CA 1
ATOM 773 C C . VAL A 1 93 ? -9.368 -13.368 7.832 1.00 21.32 93 VAL A C 1
ATOM 774 O O . VAL A 1 93 ? -9.471 -14.595 7.920 1.00 21.61 93 VAL A O 1
ATOM 778 N N . ARG A 1 94 ? -9.140 -12.741 6.679 1.00 20.13 94 ARG A N 1
ATOM 779 C CA . ARG A 1 94 ? -9.115 -13.466 5.421 1.00 18.74 94 ARG A CA 1
ATOM 780 C C . ARG A 1 94 ? -7.873 -14.347 5.370 1.00 20.47 94 ARG A C 1
ATOM 781 O O . ARG A 1 94 ? -6.760 -13.880 5.621 1.00 22.25 94 ARG A O 1
ATOM 789 N N . HIS A 1 95 ? -8.046 -15.622 5.038 1.00 19.75 95 HIS A N 1
ATOM 790 C CA . HIS A 1 95 ? -6.915 -16.552 5.073 1.00 19.60 95 HIS A CA 1
ATOM 791 C C . HIS A 1 95 ? -6.957 -17.561 3.942 1.00 20.35 95 HIS A C 1
ATOM 792 O O . HIS A 1 95 ? -8.016 -18.092 3.600 1.00 19.15 95 HIS A O 1
ATOM 799 N N . SER A 1 96 ? -5.783 -17.828 3.374 1.00 18.86 96 SER A N 1
ATOM 800 C CA . SER A 1 96 ? -5.641 -18.773 2.277 1.00 18.41 96 SER A CA 1
ATOM 801 C C . SER A 1 96 ? -4.575 -19.793 2.655 1.00 19.90 96 SER A C 1
ATOM 802 O O . SER A 1 96 ? -3.377 -19.531 2.510 1.00 19.54 96 SER A O 1
ATOM 805 N N . PRO A 1 97 ? -5.005 -20.961 3.162 1.00 20.78 97 PRO A N 1
ATOM 806 C CA . PRO A 1 97 ? -4.030 -21.946 3.642 1.00 19.81 97 PRO A CA 1
ATOM 807 C C . PRO A 1 97 ? -3.270 -22.611 2.510 1.00 21.06 97 PRO A C 1
ATOM 808 O O . PRO A 1 97 ? -3.865 -23.002 1.502 1.00 20.62 97 PRO A O 1
ATOM 812 N N . GLN A 1 98 ? -1.954 -22.723 2.678 1.00 19.63 98 GLN A N 1
ATOM 813 C CA . GLN A 1 98 ? -1.088 -23.389 1.718 1.00 18.57 98 GLN A CA 1
ATOM 814 C C . GLN A 1 98 ? -0.387 -24.539 2.407 1.00 20.71 98 GLN A C 1
ATOM 815 O O . GLN A 1 98 ? 0.201 -24.373 3.470 1.00 20.12 98 GLN A O 1
ATOM 821 N N . ARG A 1 99 ? -0.446 -25.706 1.791 1.00 19.71 99 ARG A N 1
ATOM 822 C CA . ARG A 1 99 ? 0.064 -26.902 2.428 1.00 20.98 99 ARG A CA 1
ATOM 823 C C . ARG A 1 99 ? 0.990 -27.638 1.479 1.00 19.37 99 ARG A C 1
ATOM 824 O O . ARG A 1 99 ? 0.587 -28.583 0.804 1.00 20.06 99 ARG A O 1
ATOM 832 N N . PRO A 1 100 ? 2.248 -27.188 1.416 1.00 19.57 100 PRO A N 1
ATOM 833 C CA . PRO A 1 100 ? 3.130 -27.702 0.361 1.00 21.45 100 PRO A CA 1
ATOM 834 C C . PRO A 1 100 ? 3.559 -29.150 0.554 1.00 19.75 100 PRO A C 1
ATOM 835 O O . PRO A 1 100 ? 3.934 -29.790 -0.427 1.00 21.75 100 PRO A O 1
ATOM 839 N N . GLU A 1 101 ? 3.512 -29.665 1.784 1.00 19.49 101 GLU A N 1
ATOM 840 C CA . GLU A 1 101 ? 4.148 -30.952 2.057 1.00 20.24 101 GLU A CA 1
ATOM 841 C C . GLU A 1 101 ? 3.228 -32.169 2.029 1.00 22.22 101 GLU A C 1
ATOM 842 O O . GLU A 1 101 ? 2.174 -32.181 2.668 1.00 24.67 101 GLU A O 1
ATOM 848 N N . ALA A 1 102 ? 3.658 -33.219 1.338 1.00 19.29 102 ALA A N 1
ATOM 849 C CA . ALA A 1 102 ? 2.992 -34.512 1.440 1.00 21.94 102 ALA A CA 1
ATOM 850 C C . ALA A 1 102 ? 3.221 -35.061 2.848 1.00 21.01 102 ALA A C 1
ATOM 851 O O . ALA A 1 102 ? 4.240 -34.766 3.469 1.00 21.91 102 ALA A O 1
ATOM 853 N N . GLY A 1 103 ? 2.273 -35.848 3.350 1.00 21.88 103 GLY A N 1
ATOM 854 C CA . GLY A 1 103 ? 2.409 -36.432 4.677 1.00 23.17 103 GLY A CA 1
ATOM 855 C C . GLY A 1 103 ? 2.179 -35.455 5.813 1.00 23.91 103 GLY A C 1
ATOM 856 O O . GLY A 1 103 ? 2.294 -35.826 6.983 1.00 23.56 103 GLY A O 1
ATOM 857 N N . SER A 1 104 ? 1.848 -34.207 5.503 1.00 20.44 104 SER A N 1
ATOM 858 C CA . SER A 1 104 ? 1.567 -33.261 6.579 1.00 21.05 104 SER A CA 1
ATOM 859 C C . SER A 1 104 ? 0.167 -33.509 7.128 1.00 19.03 104 SER A C 1
ATOM 860 O O . SER A 1 104 ? -0.660 -34.144 6.481 1.00 20.28 104 SER A O 1
ATOM 863 N N . ALA A 1 105 ? -0.080 -33.030 8.341 1.00 18.63 105 ALA A N 1
ATOM 864 C CA . ALA A 1 105 ? -1.383 -33.196 8.958 1.00 19.61 105 ALA A CA 1
ATOM 865 C C . ALA A 1 105 ? -1.611 -32.061 9.926 1.00 18.10 105 ALA A C 1
ATOM 866 O O . ALA A 1 105 ? -0.797 -31.814 10.835 1.00 19.12 105 ALA A O 1
ATOM 868 N N . CYS A 1 106 ? -2.731 -31.381 9.754 1.00 18.14 106 CYS A N 1
ATOM 869 C CA . CYS A 1 106 ? -3.082 -30.286 10.648 1.00 18.47 106 CYS A CA 1
ATOM 870 C C . CYS A 1 106 ? -4.457 -30.510 11.241 1.00 17.56 106 CYS A C 1
ATOM 871 O O . CYS A 1 106 ? -5.409 -30.791 10.524 1.00 18.68 106 CYS A O 1
ATOM 874 N N . LEU A 1 107 ? -4.553 -30.389 12.558 1.00 17.44 107 LEU A N 1
ATOM 875 C CA . LEU A 1 107 ? -5.838 -30.440 13.226 1.00 17.85 107 LEU A CA 1
ATOM 876 C C . LEU A 1 107 ? -6.466 -29.059 13.095 1.00 17.95 107 LEU A C 1
ATOM 877 O O . LEU A 1 107 ? -5.856 -28.057 13.470 1.00 20.03 107 LEU A O 1
ATOM 882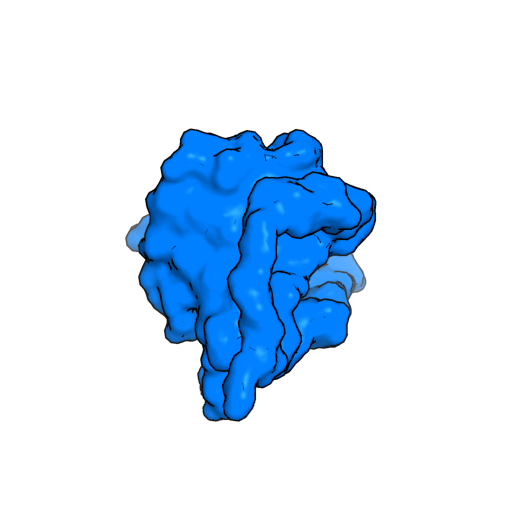 N N . VAL A 1 108 ? -7.658 -28.998 12.509 1.00 18.64 108 VAL A N 1
ATOM 883 C CA . VAL A 1 108 ? -8.381 -27.742 12.400 1.00 17.82 108 VAL A CA 1
ATOM 884 C C . VAL A 1 108 ? -9.731 -27.907 13.098 1.00 21.09 108 VAL A C 1
ATOM 885 O O . VAL A 1 108 ? -10.460 -28.875 12.842 1.00 22.26 108 VAL A O 1
ATOM 889 N N . ILE A 1 109 ? -10.042 -26.982 14.001 1.00 17.92 109 ILE A N 1
ATOM 890 C CA . ILE A 1 109 ? -11.307 -27.037 14.709 1.00 18.96 109 ILE A CA 1
ATOM 891 C C . ILE A 1 109 ? -12.098 -25.755 14.486 1.00 20.36 109 ILE A C 1
ATOM 892 O O . ILE A 1 109 ? -11.579 -24.643 14.662 1.00 19.21 109 ILE A O 1
ATOM 897 N N . GLU A 1 110 ? -13.350 -25.933 14.070 1.00 19.98 110 GLU A N 1
ATOM 898 C CA . GLU A 1 110 ? -14.270 -24.837 13.807 1.00 19.90 110 GLU A CA 1
ATOM 899 C C . GLU A 1 110 ? -15.610 -25.173 14.435 1.00 20.13 110 GLU A C 1
ATOM 900 O O . GLU A 1 110 ? -15.764 -26.250 15.022 1.00 21.16 110 GLU A O 1
ATOM 906 N N . ARG A 1 111 ? -16.556 -24.245 14.330 1.00 21.32 111 ARG A N 1
ATOM 907 C CA . ARG A 1 111 ? -17.913 -24.426 14.849 1.00 22.46 111 ARG A CA 1
ATOM 908 C C . ARG A 1 111 ? -18.897 -24.477 13.715 1.00 21.26 111 ARG A C 1
ATOM 909 O O . ARG A 1 111 ? -18.694 -23.791 12.721 1.00 21.29 111 ARG A O 1
ATOM 917 N N . GLN A 1 112 ? -19.975 -25.246 13.864 1.00 21.12 112 GLN A N 1
ATOM 918 C CA . GLN A 1 112 ? -21.079 -25.173 12.898 1.00 21.82 112 GLN A CA 1
ATOM 919 C C . GLN A 1 112 ? -21.643 -23.761 12.900 1.00 21.80 112 GLN A C 1
ATOM 920 O O . GLN A 1 112 ? -21.825 -23.159 13.954 1.00 24.39 112 GLN A O 1
ATOM 926 N N . ARG A 1 113 ? -21.944 -23.223 11.716 1.00 21.87 113 ARG A N 1
ATOM 927 C CA . ARG A 1 113 ? -22.495 -21.877 11.658 1.00 22.19 113 ARG A CA 1
ATOM 928 C C . ARG A 1 113 ? -24.008 -21.937 11.753 1.00 22.53 113 ARG A C 1
ATOM 929 O O . ARG A 1 113 ? -24.643 -22.730 11.048 1.00 25.50 113 ARG A O 1
ATOM 937 N N . PRO A 1 114 ? -24.594 -21.082 12.602 1.00 25.42 114 PRO A N 1
ATOM 938 C CA . PRO A 1 114 ? -26.054 -21.000 12.691 1.00 29.61 114 PRO A CA 1
ATOM 939 C C . PRO A 1 114 ? -26.631 -20.438 11.401 1.00 28.31 114 PRO A C 1
ATOM 940 O O . PRO A 1 114 ? -25.907 -19.796 10.626 1.00 26.10 114 PRO A O 1
ATOM 944 N N . ALA A 1 115 ? -27.910 -20.702 11.160 1.00 29.24 115 ALA A N 1
ATOM 945 C CA . ALA A 1 115 ? -28.575 -20.184 9.974 1.00 32.21 115 ALA A CA 1
ATOM 946 C C . ALA A 1 115 ? -28.469 -18.665 9.975 1.00 30.90 115 ALA A C 1
ATOM 947 O O . ALA A 1 115 ? -28.703 -18.022 10.996 1.00 33.63 115 ALA A O 1
ATOM 949 N N . GLY A 1 116 ? -28.097 -18.093 8.836 1.00 26.57 116 GLY A N 1
ATOM 950 C CA . GLY A 1 116 ? -27.972 -16.653 8.735 1.00 27.79 116 GLY A CA 1
ATOM 951 C C . GLY A 1 116 ? -26.549 -16.168 8.893 1.00 27.93 116 GLY A C 1
ATOM 952 O O . GLY A 1 116 ? -26.221 -15.037 8.528 1.00 31.93 116 GLY A O 1
ATOM 953 N N . MET A 1 117 ? -25.693 -17.019 9.451 1.00 23.98 117 MET A N 1
ATOM 954 C CA . MET A 1 117 ? -24.291 -16.661 9.596 1.00 24.74 117 MET A CA 1
ATOM 955 C C . MET A 1 117 ? -23.518 -17.231 8.415 1.00 23.82 117 MET A C 1
ATOM 956 O O . MET A 1 117 ? -23.307 -18.441 8.343 1.00 23.80 117 MET A O 1
ATOM 961 N N . LEU A 1 118 ? -23.112 -16.369 7.481 1.00 22.61 118 LEU A N 1
ATOM 962 C CA . LEU A 1 118 ? -22.530 -16.838 6.225 1.00 22.11 118 LEU A CA 1
ATOM 963 C C . LEU A 1 118 ? -21.007 -16.788 6.183 1.00 21.31 118 LEU A C 1
ATOM 964 O O . LEU A 1 118 ? -20.382 -15.921 6.806 1.00 23.79 118 LEU A O 1
ATOM 969 N N . ASP A 1 119 ? -20.430 -17.738 5.455 1.00 19.93 119 ASP A N 1
ATOM 970 C CA . ASP A 1 119 ? -19.006 -17.749 5.143 1.00 20.77 119 ASP A CA 1
ATOM 971 C C . ASP A 1 119 ? -18.766 -17.021 3.842 1.00 23.23 119 ASP A C 1
ATOM 972 O O . ASP A 1 119 ? -19.626 -17.017 2.970 1.00 21.87 119 ASP A O 1
ATOM 977 N N . GLY A 1 120 ? -17.595 -16.416 3.712 1.00 19.57 120 GLY A N 1
ATOM 978 C CA . GLY A 1 120 ? -17.212 -15.777 2.469 1.00 20.94 120 GLY A CA 1
ATOM 979 C C . GLY A 1 120 ? -16.011 -16.459 1.849 1.00 21.97 120 GLY A C 1
ATOM 980 O O . GLY A 1 120 ? -15.115 -16.924 2.546 1.00 21.14 120 GLY A O 1
ATOM 981 N N . PHE A 1 121 ? -15.991 -16.534 0.526 1.00 19.72 121 PHE A N 1
ATOM 982 C CA . PHE A 1 121 ? -14.813 -17.003 -0.178 1.00 19.88 121 PHE A CA 1
ATOM 983 C C . PHE A 1 121 ? -14.513 -15.996 -1.255 1.00 21.68 121 PHE A C 1
ATOM 984 O O . PHE A 1 121 ? -15.414 -15.555 -1.959 1.00 22.45 121 PHE A O 1
ATOM 992 N N . GLU A 1 122 ? -13.259 -15.586 -1.337 1.00 20.86 122 GLU A N 1
ATOM 993 C CA . GLU A 1 122 ? -12.933 -14.522 -2.267 1.00 24.00 122 GLU A CA 1
ATOM 994 C C . GLU A 1 122 ? -11.532 -14.596 -2.847 1.00 24.20 122 GLU A C 1
ATOM 995 O O . GLU A 1 122 ? -10.660 -15.320 -2.355 1.00 22.94 122 GLU A O 1
ATOM 1001 N N . TRP A 1 123 ? -11.341 -13.854 -3.934 1.00 20.12 123 TRP A N 1
ATOM 1002 C CA . TRP A 1 123 ? -10.062 -13.809 -4.626 1.00 21.05 123 TRP A CA 1
ATOM 1003 C C . TRP A 1 123 ? -9.642 -12.357 -4.821 1.00 22.21 123 TRP A C 1
ATOM 1004 O O . TRP A 1 123 ? -10.490 -11.473 -4.971 1.00 23.46 123 TRP A O 1
ATOM 1015 N N . TYR A 1 124 ? -8.333 -12.125 -4.814 1.00 23.31 124 TYR A N 1
ATOM 1016 C CA . TYR A 1 124 ? -7.776 -10.783 -4.899 1.00 25.17 124 TYR A CA 1
ATOM 1017 C C . TYR A 1 124 ? -6.850 -10.703 -6.093 1.00 23.57 124 TYR A C 1
ATOM 1018 O O . TYR A 1 124 ? -6.241 -11.694 -6.490 1.00 24.24 124 TYR A O 1
ATOM 10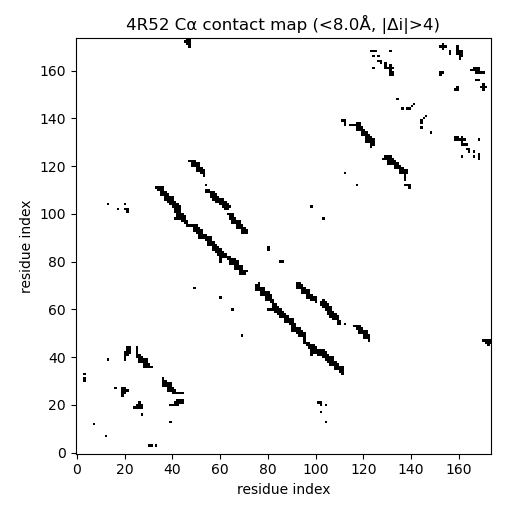27 N N . CYS A 1 125 ? -6.754 -9.517 -6.676 1.00 27.04 125 CYS A N 1
ATOM 1028 C CA . CYS A 1 125 ? -5.942 -9.354 -7.862 1.00 30.06 125 CYS A C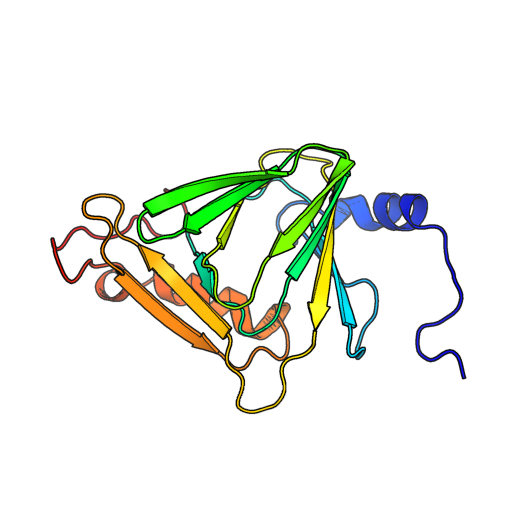A 1
ATOM 1029 C C . CYS A 1 125 ? -4.452 -9.331 -7.537 1.00 29.25 125 CYS A C 1
ATOM 1030 O O . CYS A 1 125 ? -4.014 -8.574 -6.672 1.00 31.22 125 CYS A O 1
ATOM 1033 N N . ASP A 1 126 ? -3.682 -10.157 -8.243 1.00 31.06 126 ASP A N 1
ATOM 1034 C CA . ASP A 1 126 ? -2.237 -10.234 -8.047 1.00 34.59 126 ASP A CA 1
ATOM 1035 C C . ASP A 1 126 ? -1.528 -8.944 -8.469 1.00 36.96 126 ASP A C 1
ATOM 1036 O O . ASP A 1 126 ? -0.423 -8.654 -8.006 1.00 37.79 126 ASP A O 1
ATOM 1041 N N . ALA A 1 127 ? -2.171 -8.179 -9.349 1.00 34.15 127 ALA A N 1
ATOM 1042 C CA . ALA A 1 127 ? -1.581 -6.966 -9.912 1.00 34.56 127 ALA A CA 1
ATOM 1043 C C . ALA A 1 127 ? -1.815 -5.730 -9.046 1.00 37.69 127 ALA A C 1
ATOM 1044 O O . ALA A 1 127 ? -0.885 -4.963 -8.792 1.00 43.97 127 ALA A O 1
ATOM 1046 N N . CYS A 1 128 ? -3.048 -5.519 -8.593 1.00 32.14 128 CYS A N 1
ATOM 1047 C CA . CYS A 1 128 ? -3.336 -4.320 -7.805 1.00 34.34 128 CYS A CA 1
ATOM 1048 C C . CYS A 1 128 ? -3.884 -4.589 -6.403 1.00 36.25 128 CYS A C 1
ATOM 1049 O O . CYS A 1 128 ? -4.056 -3.660 -5.613 1.00 34.96 128 CYS A O 1
ATOM 1052 N N . GLY A 1 129 ? -4.174 -5.848 -6.095 1.00 33.70 129 GLY A N 1
ATOM 1053 C CA . GLY A 1 129 ? -4.593 -6.195 -4.747 1.00 32.56 129 GLY A CA 1
ATOM 1054 C C . GLY A 1 129 ? -6.071 -6.005 -4.458 1.00 31.03 129 GLY A C 1
ATOM 1055 O O . GLY A 1 129 ? -6.542 -6.316 -3.372 1.00 30.88 129 GLY A O 1
ATOM 1056 N N . HIS A 1 130 ? -6.811 -5.502 -5.436 1.00 31.50 130 HIS A N 1
ATOM 1057 C CA . HIS A 1 130 ? -8.238 -5.261 -5.274 1.00 30.10 130 HIS A CA 1
ATOM 1058 C C . HIS A 1 130 ? -9.005 -6.583 -5.197 1.00 25.59 130 HIS A C 1
ATOM 1059 O O . HIS A 1 130 ? -8.593 -7.592 -5.787 1.00 25.68 130 HIS A O 1
ATOM 1066 N N . LEU A 1 131 ? -10.131 -6.570 -4.490 1.00 29.40 131 LEU A N 1
ATOM 1067 C CA . LEU A 1 131 ? -11.029 -7.721 -4.462 1.00 26.78 131 LEU A CA 1
ATOM 1068 C C . LEU A 1 131 ? -11.586 -7.987 -5.861 1.00 29.92 131 LEU A C 1
ATOM 1069 O O . LEU A 1 131 ? -12.164 -7.093 -6.486 1.00 28.21 131 LEU A O 1
ATOM 1074 N N . VAL A 1 132 ? -11.413 -9.215 -6.344 1.00 24.77 132 VAL A N 1
ATOM 1075 C CA . VAL A 1 132 ? -11.889 -9.605 -7.669 1.00 24.13 132 VAL A CA 1
ATOM 1076 C C . VAL A 1 132 ? -13.290 -10.209 -7.628 1.00 26.02 132 VAL A C 1
ATOM 1077 O O . VAL A 1 132 ? -14.126 -9.905 -8.465 1.00 23.78 132 VAL A O 1
ATOM 1081 N N . HIS A 1 133 ? -13.563 -11.064 -6.650 1.00 25.31 133 HIS A N 1
ATOM 1082 C CA . HIS A 1 133 ? -14.849 -11.750 -6.610 1.00 22.73 133 HIS A CA 1
ATOM 1083 C C . HIS A 1 133 ? -15.053 -12.287 -5.213 1.00 22.89 133 HIS A C 1
ATOM 1084 O O . HIS A 1 133 ? -14.099 -12.753 -4.603 1.00 24.34 133 HIS A O 1
ATOM 1091 N N . ARG A 1 134 ? -16.281 -12.215 -4.716 1.00 20.68 134 ARG A N 1
ATOM 1092 C CA . ARG A 1 134 ? -16.620 -12.789 -3.409 1.00 22.01 134 ARG A CA 1
ATOM 1093 C C . ARG A 1 134 ? -17.935 -13.549 -3.513 1.00 25.85 134 ARG A C 1
ATOM 1094 O O . ARG A 1 134 ? -18.886 -13.073 -4.135 1.00 25.06 134 ARG A O 1
ATOM 1102 N N . VAL A 1 135 ? -17.990 -14.738 -2.921 1.00 20.45 135 VAL A N 1
ATOM 1103 C CA . VAL A 1 135 ? -19.246 -15.468 -2.825 1.00 20.07 135 VAL A CA 1
ATOM 1104 C C . VAL A 1 135 ? -19.507 -15.760 -1.359 1.00 21.55 135 VAL A C 1
ATOM 1105 O O . VAL A 1 135 ? -18.590 -16.183 -0.649 1.00 23.08 135 VAL A O 1
ATOM 1109 N N . GLU A 1 136 ? -20.734 -15.511 -0.906 1.00 20.23 136 GLU A N 1
ATOM 1110 C CA . GLU A 1 136 ? -21.140 -15.869 0.451 1.00 20.03 136 GLU A CA 1
ATOM 1111 C C . GLU A 1 136 ? -21.991 -17.131 0.419 1.00 22.20 136 GLU A C 1
ATOM 1112 O O . GLU A 1 136 ? -22.804 -17.332 -0.484 1.00 20.80 136 GLU A O 1
ATOM 1118 N N . VAL A 1 137 ? -21.799 -17.997 1.408 1.00 21.50 137 VAL A N 1
ATOM 1119 C CA . VAL A 1 137 ? -22.445 -19.295 1.399 1.00 20.18 137 VAL A CA 1
ATOM 1120 C C . VAL A 1 137 ? -22.883 -19.635 2.830 1.00 18.77 137 VAL A C 1
ATOM 1121 O O . VAL A 1 137 ? -22.194 -19.293 3.799 1.00 21.10 137 VAL A O 1
ATOM 1125 N N . GLN A 1 138 ? -24.050 -20.262 2.964 1.00 18.70 138 GLN A N 1
ATOM 1126 C CA . GLN A 1 138 ? -24.437 -20.880 4.230 1.00 19.05 138 GLN A CA 1
ATOM 1127 C C . GLN A 1 138 ? -23.793 -22.251 4.200 1.00 21.77 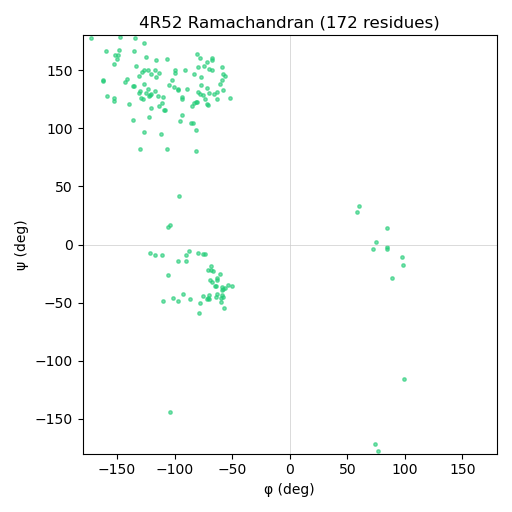138 GLN A C 1
ATOM 1128 O O . GLN A 1 138 ? -24.231 -23.144 3.472 1.00 23.50 138 GLN A O 1
ATOM 1134 N N . LEU A 1 139 ? -22.716 -22.416 4.962 1.00 22.31 139 LEU A N 1
ATOM 1135 C CA . LEU A 1 139 ? -21.889 -23.603 4.834 1.00 23.36 139 LEU A CA 1
ATOM 1136 C C . LEU A 1 139 ? -22.447 -24.732 5.707 1.00 28.21 139 LEU A C 1
ATOM 1137 O O . LEU A 1 139 ? -22.311 -24.716 6.937 1.00 28.80 139 LEU A O 1
ATOM 1142 N N . LYS A 1 140 ? -23.093 -25.697 5.057 1.00 28.09 140 LYS A N 1
ATOM 1143 C CA . LYS A 1 140 ? -23.701 -26.837 5.736 1.00 29.78 140 LYS A CA 1
ATOM 1144 C C . LYS A 1 140 ? -22.795 -28.053 5.604 1.00 34.85 140 LYS A C 1
ATOM 1145 O O . LYS A 1 140 ? -22.538 -28.770 6.581 1.00 34.83 140 LYS A O 1
ATOM 1151 N N . SER A 1 141 ? -22.309 -28.277 4.389 1.00 35.44 141 SER A N 1
ATOM 1152 C CA . SER A 1 141 ? -21.375 -29.358 4.107 1.00 37.05 141 SER A CA 1
ATOM 1153 C C . SER A 1 141 ? -20.298 -28.891 3.136 1.00 38.05 141 SER A C 1
ATOM 1154 O O . SER A 1 141 ? -20.600 -28.472 2.015 1.00 37.35 141 SER A O 1
ATOM 1157 N N . ILE A 1 142 ? -19.043 -28.963 3.566 1.00 37.76 142 ILE A N 1
ATOM 1158 C CA . ILE A 1 142 ? -17.914 -28.558 2.734 1.00 39.60 142 ILE A CA 1
ATOM 1159 C C . ILE A 1 142 ? -17.861 -29.354 1.426 1.00 39.25 142 ILE A C 1
ATOM 1160 O O . ILE A 1 142 ? -17.518 -28.819 0.368 1.00 38.87 142 ILE A O 1
ATOM 1165 N N . VAL A 1 143 ? -18.224 -30.630 1.500 1.00 37.31 143 VAL A N 1
ATOM 1166 C CA . VAL A 1 143 ? -18.122 -31.524 0.350 1.00 38.02 143 VAL A CA 1
ATOM 1167 C C . VAL A 1 143 ? -19.046 -31.156 -0.826 1.00 34.63 143 VAL A C 1
ATOM 1168 O O . VAL A 1 143 ? -18.659 -31.297 -1.985 1.00 36.04 143 VAL A O 1
ATOM 1172 N N . THR A 1 144 ? -20.246 -30.657 -0.536 1.00 32.15 144 THR A N 1
ATOM 1173 C CA . THR A 1 144 ? -21.186 -30.293 -1.607 1.00 33.82 144 THR A CA 1
ATOM 1174 C C . THR A 1 144 ? -21.329 -28.786 -1.841 1.00 31.64 144 THR A C 1
ATOM 1175 O O . THR A 1 144 ? -21.696 -28.354 -2.942 1.00 30.42 144 THR A O 1
ATOM 1179 N N . ASP A 1 145 ? -21.069 -27.991 -0.806 1.00 29.92 145 ASP A N 1
ATOM 1180 C CA . ASP A 1 145 ? -21.325 -26.552 -0.862 1.00 30.58 145 ASP A CA 1
ATOM 1181 C C . ASP A 1 145 ? -20.144 -25.734 -1.376 1.00 34.62 145 ASP A C 1
ATOM 1182 O O . ASP A 1 145 ? -20.308 -24.561 -1.709 1.00 33.36 145 ASP A O 1
ATOM 1187 N N . LEU A 1 146 ? -18.960 -26.343 -1.430 1.00 30.45 146 LEU A N 1
ATOM 1188 C CA . LEU A 1 146 ? -17.731 -25.592 -1.715 1.00 32.93 146 LEU A CA 1
ATOM 1189 C C . LEU A 1 146 ? -17.049 -25.840 -3.072 1.00 30.88 146 LEU A C 1
ATOM 1190 O O . LEU A 1 146 ? -16.704 -24.877 -3.766 1.00 30.61 146 LEU A O 1
ATOM 1195 N N .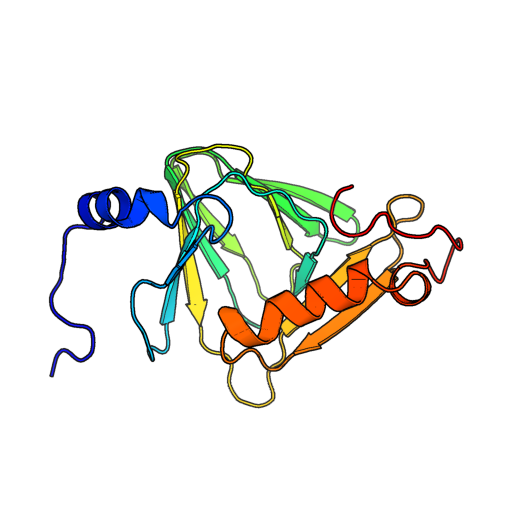 PRO A 1 147 ? -16.835 -27.113 -3.463 1.00 29.48 147 PRO A N 1
ATOM 1196 C CA . PRO A 1 147 ? -16.182 -27.305 -4.763 1.00 29.54 147 PRO A CA 1
ATOM 1197 C C . PRO A 1 147 ? -16.889 -26.645 -5.966 1.00 27.92 147 PRO A C 1
ATOM 1198 O O . PRO A 1 147 ? -16.177 -26.153 -6.847 1.00 29.20 147 PRO A O 1
ATOM 1202 N N . PRO A 1 148 ? -18.242 -26.636 -6.016 1.00 27.56 148 PRO A N 1
ATOM 1203 C CA . PRO A 1 148 ? -18.827 -25.966 -7.184 1.00 27.23 148 PRO A CA 1
ATOM 1204 C C . PRO A 1 148 ? -18.574 -24.468 -7.175 1.00 26.00 148 PRO A C 1
ATOM 1205 O O . PRO A 1 148 ? -18.462 -23.865 -8.243 1.00 25.72 148 PRO A O 1
ATOM 1209 N N . LEU A 1 149 ? -18.514 -23.877 -5.986 1.00 26.19 149 LEU A N 1
ATOM 1210 C CA . LEU A 1 149 ? -18.216 -22.453 -5.839 1.00 26.08 149 LEU A CA 1
ATOM 1211 C C . LEU A 1 149 ? -16.878 -22.125 -6.502 1.00 26.58 149 LEU A C 1
ATOM 1212 O O . LEU A 1 149 ? -16.794 -21.243 -7.373 1.00 26.61 149 LEU A O 1
ATOM 1217 N N . PHE A 1 150 ? -15.838 -22.851 -6.102 1.00 25.09 150 PHE A N 1
ATOM 1218 C CA . PHE A 1 150 ? -14.505 -22.662 -6.658 1.00 25.32 150 PHE A CA 1
ATOM 1219 C C . PHE A 1 150 ? -14.495 -22.911 -8.163 1.00 28.29 150 PHE A C 1
ATOM 1220 O O . PHE A 1 150 ? -13.922 -22.128 -8.916 1.00 24.81 150 PHE A O 1
ATOM 1228 N N . GLU A 1 151 ? -15.128 -24.003 -8.584 1.00 25.46 151 GLU A N 1
ATOM 1229 C CA . GLU A 1 151 ? -15.190 -24.398 -9.986 1.00 27.35 151 GLU A CA 1
ATOM 1230 C C . GLU A 1 151 ? -15.838 -23.301 -10.834 1.00 25.58 151 GLU A C 1
ATOM 1231 O O . GLU A 1 151 ? -15.383 -23.019 -11.939 1.00 26.84 151 GLU A O 1
ATOM 1237 N N . SER A 1 152 ? -16.869 -22.654 -10.297 1.00 25.77 152 SER A N 1
ATOM 1238 C CA . SER A 1 152 ? -17.577 -21.615 -11.051 1.00 26.10 152 SER A CA 1
ATOM 1239 C C . SER A 1 152 ? -16.727 -20.369 -11.252 1.00 25.96 152 SER A C 1
ATOM 1240 O O . SER A 1 152 ? -16.871 -19.671 -12.250 1.00 26.20 152 SER A O 1
ATOM 1243 N N . PHE A 1 153 ? -15.837 -20.090 -10.304 1.00 24.93 153 PHE A N 1
ATOM 1244 C CA . PHE A 1 153 ? -14.907 -18.980 -10.434 1.00 22.78 153 PHE A CA 1
ATOM 1245 C C . PHE A 1 153 ? -13.873 -19.274 -11.516 1.00 24.92 153 PHE A C 1
ATOM 1246 O O . PHE A 1 153 ? -13.624 -18.439 -12.390 1.00 24.90 153 PHE A O 1
ATOM 1254 N N . TYR A 1 154 ? -13.296 -20.474 -11.485 1.00 25.20 154 TYR A N 1
ATOM 1255 C CA . TYR A 1 154 ? -12.261 -20.854 -12.447 1.00 26.72 154 TYR A CA 1
ATOM 1256 C C . TYR A 1 154 ? -12.794 -20.866 -13.870 1.00 29.09 154 TYR A C 1
ATOM 1257 O O . TYR A 1 154 ? -12.045 -20.642 -14.814 1.00 32.13 154 TYR A O 1
ATOM 1266 N N . ALA A 1 155 ? -14.087 -21.137 -14.017 1.00 26.10 155 ALA A N 1
ATOM 1267 C CA . ALA A 1 155 ? -14.678 -21.294 -15.352 1.00 26.68 155 ALA A CA 1
ATOM 1268 C C . ALA A 1 155 ? -15.159 -19.983 -15.971 1.00 30.02 155 ALA A C 1
ATOM 1269 O O . ALA A 1 155 ? -15.567 -19.956 -17.145 1.00 31.28 155 ALA A O 1
ATOM 1271 N N . SER A 1 156 ? -15.099 -18.896 -15.208 1.00 29.71 156 SER A N 1
ATOM 1272 C CA . SER A 1 156 ? -15.652 -17.616 -15.656 1.00 29.20 156 SER A CA 1
ATOM 1273 C C . SER A 1 156 ? -14.637 -16.473 -15.696 1.00 30.19 156 SER A C 1
ATOM 1274 O O . SER A 1 156 ? -14.212 -15.978 -14.650 1.00 27.63 156 SER A O 1
ATOM 1277 N N . GLU A 1 157 ? -14.264 -16.030 -16.897 1.00 29.83 157 GLU A N 1
ATOM 1278 C CA . GLU A 1 157 ? -13.377 -14.875 -17.003 1.00 30.00 157 GLU A CA 1
ATOM 1279 C C . GLU A 1 157 ? -14.029 -13.618 -16.430 1.00 27.24 157 GLU A C 1
ATOM 1280 O O . GLU A 1 157 ? -13.338 -12.736 -15.909 1.00 27.79 157 GLU A O 1
ATOM 1286 N N . ASP A 1 158 ? -15.357 -13.531 -16.518 1.00 28.09 158 ASP A N 1
ATOM 1287 C CA . ASP A 1 158 ? -16.085 -12.421 -15.899 1.00 29.59 158 ASP A CA 1
ATOM 1288 C C . ASP A 1 158 ? -15.871 -12.367 -14.386 1.00 30.87 158 ASP A C 1
ATOM 1289 O O . ASP A 1 158 ? -15.574 -11.307 -13.829 1.00 29.51 158 ASP A O 1
ATOM 1294 N N . LYS A 1 159 ? -16.038 -13.507 -13.722 1.00 28.96 159 LYS A N 1
ATOM 1295 C CA . LYS A 1 159 ? -15.841 -13.557 -12.280 1.00 26.80 159 LYS A CA 1
ATOM 1296 C C . LYS A 1 159 ? -14.394 -13.254 -11.930 1.00 24.33 159 LYS A C 1
ATOM 1297 O O . LYS A 1 159 ? -14.121 -12.604 -10.917 1.00 23.60 159 LYS A O 1
ATOM 1303 N N . ARG A 1 160 ? -13.480 -13.714 -12.780 1.00 25.24 160 ARG A N 1
ATOM 1304 C CA . ARG A 1 160 ? -12.048 -13.541 -12.556 1.00 23.37 160 ARG A CA 1
ATOM 1305 C C . ARG A 1 160 ? -11.492 -12.161 -12.919 1.00 26.46 160 ARG A C 1
ATOM 1306 O O . ARG A 1 160 ? -10.326 -11.874 -12.661 1.00 25.66 160 ARG A O 1
ATOM 1314 N N . ARG A 1 161 ? -12.311 -11.308 -13.529 1.00 26.47 161 ARG A N 1
ATOM 1315 C CA . ARG A 1 161 ? -11.802 -10.038 -14.042 1.00 28.59 161 ARG A CA 1
ATOM 1316 C C . ARG A 1 161 ? -11.739 -8.985 -12.956 1.00 26.50 161 ARG A C 1
ATOM 1317 O O . ARG A 1 161 ? -12.751 -8.654 -12.351 1.00 27.28 161 ARG A O 1
ATOM 1325 N N . CYS A 1 162 ? -10.563 -8.432 -12.697 1.00 25.96 162 CYS A N 1
ATOM 1326 C CA . CYS A 1 162 ? -10.485 -7.396 -11.678 1.00 28.32 162 CYS A CA 1
ATOM 1327 C C . CYS A 1 162 ? -11.248 -6.143 -12.101 1.00 32.71 162 CYS A C 1
ATOM 1328 O O . CYS A 1 162 ? -11.057 -5.635 -13.216 1.00 31.11 162 CYS A O 1
ATOM 1331 N N . PRO A 1 163 ? -12.126 -5.647 -11.221 1.00 32.03 163 PRO A N 1
ATOM 1332 C CA . PRO A 1 163 ? -12.915 -4.446 -11.514 1.00 34.42 163 PRO A CA 1
ATOM 1333 C C . PRO A 1 163 ? -12.091 -3.159 -11.401 1.00 36.74 163 PRO A C 1
ATOM 1334 O O . PRO A 1 163 ? -12.587 -2.090 -11.762 1.00 37.74 163 PRO A O 1
ATOM 1338 N N . HIS A 1 164 ? -10.860 -3.252 -10.904 1.00 35.94 164 HIS A N 1
ATOM 1339 C CA . HIS A 1 164 ? -10.019 -2.063 -10.763 1.00 36.82 164 HIS A CA 1
ATOM 1340 C C . HIS A 1 164 ? -9.039 -1.875 -11.920 1.00 39.62 164 HIS A C 1
ATOM 1341 O O . HIS A 1 164 ? -8.927 -0.780 -12.472 1.00 42.28 164 HIS A O 1
ATOM 1348 N N . CYS A 1 165 ? -8.324 -2.933 -12.285 1.00 35.22 165 CYS A N 1
ATOM 1349 C CA . CYS A 1 165 ? -7.307 -2.824 -13.327 1.00 35.80 165 CYS A CA 1
ATOM 1350 C C . CYS A 1 165 ? -7.604 -3.675 -14.561 1.00 35.99 165 CYS A C 1
ATOM 1351 O O . CYS A 1 165 ? -6.918 -3.558 -15.572 1.00 36.01 165 CYS A O 1
ATOM 1354 N N . GLY A 1 166 ? -8.611 -4.539 -14.473 1.00 35.31 166 GLY A N 1
ATOM 1355 C CA . GLY A 1 166 ? -9.015 -5.346 -15.610 1.00 31.66 166 GLY A CA 1
ATOM 1356 C C . GLY A 1 166 ? -8.241 -6.633 -15.826 1.00 30.60 166 GLY A C 1
ATOM 1357 O O . GLY A 1 166 ? -8.565 -7.412 -16.724 1.00 31.96 166 GLY A O 1
ATOM 1358 N N . GLN A 1 167 ? -7.217 -6.863 -15.005 1.00 29.19 167 GLN A N 1
ATOM 1359 C CA . GLN A 1 167 ? -6.442 -8.095 -15.086 1.00 29.92 167 GLN A CA 1
ATOM 1360 C C . GLN A 1 167 ? -7.333 -9.290 -14.759 1.00 29.87 167 GLN A C 1
ATOM 1361 O O . GLN A 1 167 ? -8.052 -9.280 -13.750 1.00 30.29 167 GLN A O 1
ATOM 1367 N N . VAL A 1 168 ? -7.285 -10.313 -15.602 1.00 29.33 168 VAL A N 1
ATOM 1368 C CA . VAL A 1 168 ? -8.038 -11.533 -15.353 1.00 28.82 168 VAL A CA 1
ATOM 1369 C C . VAL A 1 168 ? -7.233 -12.464 -14.435 1.00 29.23 168 VAL A C 1
ATOM 1370 O O . VAL A 1 168 ? -6.121 -12.879 -14.767 1.00 29.72 168 VAL A O 1
ATOM 1374 N N . HIS A 1 169 ? -7.800 -12.770 -13.270 1.00 26.36 169 HIS A N 1
ATOM 1375 C CA . HIS A 1 169 ? -7.173 -13.669 -12.307 1.00 27.80 169 HIS A CA 1
ATOM 1376 C C . HIS A 1 169 ? -6.937 -15.042 -12.949 1.00 28.02 169 HIS A C 1
ATOM 1377 O O . HIS A 1 169 ? -7.784 -15.524 -13.705 1.00 27.57 169 HIS A O 1
ATOM 1384 N N . PRO A 1 170 ? -5.798 -15.684 -12.630 1.00 30.22 170 PRO A N 1
ATOM 1385 C CA . PRO A 1 170 ? -5.401 -16.982 -13.196 1.00 30.31 170 PRO A CA 1
ATOM 1386 C C . PRO A 1 170 ? -6.380 -18.126 -12.912 1.00 31.69 170 PRO A C 1
ATOM 1387 O O . PRO A 1 170 ? -6.411 -19.105 -13.665 1.00 33.16 170 PRO A O 1
ATOM 1391 N N . GLY A 1 171 ? -7.149 -18.024 -11.833 1.00 30.08 171 GLY A N 1
ATOM 1392 C CA . GLY A 1 171 ? -8.085 -19.080 -11.496 1.00 33.33 171 GLY A CA 1
ATOM 1393 C C . GLY A 1 171 ? -7.577 -20.036 -10.430 1.00 33.14 171 GLY A C 1
ATOM 1394 O O . GLY A 1 171 ? -7.350 -19.630 -9.284 1.00 34.44 171 GLY A O 1
ATOM 1395 N N . ARG A 1 172 ? -7.391 -21.302 -10.807 1.00 33.00 172 ARG A N 1
ATOM 1396 C CA . ARG A 1 172 ? -7.031 -22.359 -9.852 1.00 37.35 172 ARG A CA 1
ATOM 1397 C C . ARG A 1 172 ? -5.596 -22.232 -9.322 1.00 39.08 172 ARG A C 1
ATOM 1398 O O . ARG A 1 172 ? -5.357 -22.345 -8.116 1.00 39.81 172 ARG A O 1
ATOM 1406 N N . ALA A 1 173 ? -4.643 -21.988 -10.216 1.00 42.15 173 ALA A N 1
ATOM 1407 C CA . ALA A 1 173 ? -3.247 -21.843 -9.800 1.00 43.47 173 ALA A CA 1
ATOM 1408 C C . ALA A 1 173 ? -2.696 -20.447 -10.087 1.00 44.59 173 ALA A C 1
ATOM 1409 O O . ALA A 1 173 ? -2.851 -19.927 -11.192 1.00 48.83 173 ALA A O 1
ATOM 1411 N N . ALA A 1 174 ? -2.046 -19.854 -9.087 1.00 49.03 174 ALA A N 1
ATOM 1412 C CA . ALA A 1 174 ? -1.401 -18.549 -9.244 1.00 48.42 174 ALA A CA 1
ATOM 1413 C C . ALA A 1 174 ? -0.163 -18.648 -10.138 1.00 52.28 174 ALA A C 1
ATOM 1414 O O . ALA A 1 174 ? 0.262 -17.663 -10.748 1.00 55.52 174 ALA A O 1
#